Protein AF-A0A2N1M3I8-F1 (afdb_monomer_lite)

Secondary structure (DSSP, 8-state):
-HHHHHHHHHHHHHHHHHHHHHHHHHHHHHHHHHHHHTTS-HHHHHHHHHHHHHHHHHHHHHHHHHHHHHHHHHHHHHHHHTT--TTHHHHHHHHHHHHHHHHT----GGG-HHHHHHHHTTSS---HHHHHHHHS---------SSSSS----------------PPP---------------

Foldseek 3Di:
DVVVVVVVVVVVVVVVVVVVVVVVVVVVVVLCVVCVVVVHFSLVSQLVVLLVVLVVVVVVVLVVVLVVLVVVLVVLVVCVVVPPPPCNVVSVVVNVVSVVCNVVPDDDSVVDPPSVPRNCVSVPPCGVVNVVVVVPDPPDPPPDPPPDPPDDDDDPDDPPDDDDPDDDDPDDDDDDDDDDDDDD

Organism: NCBI:txid588596

pLDDT: mean 75.61, std 17.98, range [42.25, 96.62]

Structure (mmCIF, N/CA/C/O backbone):
data_AF-A0A2N1M3I8-F1
#
_entry.id   AF-A0A2N1M3I8-F1
#
loop_
_atom_site.group_PDB
_atom_site.id
_atom_site.type_symbol
_atom_site.label_atom_id
_atom_site.label_alt_id
_atom_site.label_comp_id
_atom_site.label_asym_id
_atom_site.label_entity_id
_atom_site.label_seq_id
_atom_site.pdbx_PDB_ins_code
_atom_site.Cartn_x
_atom_site.Cartn_y
_atom_site.Cartn_z
_atom_site.occupancy
_atom_site.B_iso_or_equiv
_atom_site.auth_seq_id
_atom_site.auth_comp_id
_atom_site.auth_asym_id
_atom_site.auth_atom_id
_atom_site.pdbx_PDB_model_num
ATOM 1 N N . GLU A 1 1 ? 43.671 17.125 8.996 1.00 76.31 1 GLU A N 1
ATOM 2 C CA . GLU A 1 1 ? 43.228 18.299 8.216 1.00 76.31 1 GLU A CA 1
ATOM 3 C C . GLU A 1 1 ? 41.875 18.000 7.577 1.00 76.31 1 GLU A C 1
ATOM 5 O O . GLU A 1 1 ? 41.712 16.882 7.088 1.00 76.31 1 GLU A O 1
ATOM 10 N N . PRO A 1 2 ? 40.920 18.946 7.584 1.00 80.25 2 PRO A N 1
ATOM 11 C CA . PRO A 1 2 ? 39.540 18.721 7.129 1.00 80.25 2 PRO A CA 1
ATOM 12 C C . PRO A 1 2 ? 39.418 18.174 5.695 1.00 80.25 2 PRO A C 1
ATOM 14 O O . PRO A 1 2 ? 38.492 17.433 5.380 1.00 80.25 2 PRO A O 1
ATOM 17 N N . TRP A 1 3 ? 40.380 18.480 4.820 1.00 86.88 3 TRP A N 1
ATOM 18 C CA . TRP A 1 3 ? 40.356 18.040 3.423 1.00 86.88 3 TRP A CA 1
ATOM 19 C C . TRP A 1 3 ? 40.652 16.538 3.242 1.00 86.88 3 TRP A C 1
ATOM 21 O O . TRP A 1 3 ? 40.136 15.927 2.310 1.00 86.88 3 TRP A O 1
ATOM 31 N N . ILE A 1 4 ? 41.416 15.907 4.144 1.00 89.75 4 ILE A N 1
ATOM 32 C CA . ILE A 1 4 ? 41.718 14.461 4.086 1.00 89.75 4 ILE A CA 1
ATOM 33 C C . ILE A 1 4 ? 40.461 13.629 4.388 1.00 89.75 4 ILE A C 1
ATOM 35 O O . ILE A 1 4 ? 40.287 12.524 3.870 1.00 89.75 4 ILE A O 1
ATOM 39 N N . GLU A 1 5 ? 39.585 14.145 5.249 1.00 90.12 5 GLU A N 1
ATOM 40 C CA . GLU A 1 5 ? 38.297 13.528 5.569 1.00 90.12 5 GLU A CA 1
ATOM 41 C C . GLU A 1 5 ? 37.313 13.688 4.404 1.00 90.12 5 GLU A C 1
ATOM 43 O O . GLU A 1 5 ? 36.777 12.691 3.926 1.00 90.12 5 GLU A O 1
ATOM 48 N N . ALA A 1 6 ? 37.227 14.887 3.816 1.00 89.00 6 ALA A N 1
ATOM 49 C CA . ALA A 1 6 ? 36.418 15.135 2.620 1.00 89.00 6 ALA A CA 1
ATOM 50 C C . ALA A 1 6 ? 36.799 14.235 1.422 1.00 89.00 6 ALA A C 1
ATOM 52 O O . ALA A 1 6 ? 35.927 13.727 0.716 1.00 89.00 6 ALA A O 1
ATOM 53 N N . VAL A 1 7 ? 38.097 13.982 1.200 1.00 91.88 7 VAL A N 1
ATOM 54 C CA . VAL A 1 7 ? 38.572 13.068 0.140 1.00 91.88 7 VAL A CA 1
ATOM 55 C C . VAL A 1 7 ? 38.181 11.612 0.425 1.00 91.88 7 VAL A C 1
ATOM 57 O O . VAL A 1 7 ? 37.831 10.871 -0.500 1.00 91.88 7 VAL A O 1
ATOM 60 N N . ARG A 1 8 ? 38.212 11.183 1.695 1.00 92.56 8 ARG A N 1
ATOM 61 C CA . ARG A 1 8 ? 37.768 9.838 2.093 1.00 92.56 8 ARG A CA 1
ATOM 62 C C . ARG A 1 8 ? 36.266 9.658 1.893 1.00 92.56 8 ARG A C 1
ATOM 64 O O . ARG A 1 8 ? 35.868 8.642 1.324 1.00 92.56 8 ARG A O 1
ATOM 71 N N . ASP A 1 9 ? 35.464 10.647 2.271 1.00 92.69 9 ASP A N 1
ATOM 72 C CA . ASP A 1 9 ? 34.011 10.617 2.086 1.00 92.69 9 ASP A CA 1
ATOM 73 C C . ASP A 1 9 ? 33.621 10.581 0.608 1.00 92.69 9 ASP A C 1
ATOM 75 O O . ASP A 1 9 ? 32.774 9.779 0.211 1.00 92.69 9 ASP A O 1
ATOM 79 N N . LEU A 1 10 ? 34.291 11.371 -0.237 1.00 93.12 10 LEU A N 1
ATOM 80 C CA . LEU A 1 10 ? 34.074 11.341 -1.683 1.00 93.12 10 LEU A CA 1
ATOM 81 C C . LEU A 1 10 ? 34.348 9.947 -2.264 1.00 93.12 10 LEU A C 1
ATOM 83 O O . LEU A 1 10 ? 33.546 9.421 -3.037 1.00 93.12 10 LEU A O 1
ATOM 87 N N . ARG A 1 11 ? 35.458 9.316 -1.861 1.00 93.25 11 ARG A N 1
ATOM 88 C CA . ARG A 1 11 ? 35.807 7.959 -2.303 1.00 93.25 11 ARG A CA 1
ATOM 89 C C . ARG A 1 11 ? 34.803 6.921 -1.805 1.00 93.25 11 ARG A C 1
ATOM 91 O O . ARG A 1 11 ? 34.434 6.025 -2.562 1.00 93.25 11 ARG A O 1
ATOM 98 N N . LEU A 1 12 ? 34.353 7.032 -0.557 1.00 94.06 12 LEU A N 1
ATOM 99 C CA . LEU A 1 12 ? 33.356 6.126 0.009 1.00 94.06 12 LEU A CA 1
ATOM 100 C C . LEU A 1 12 ? 32.005 6.262 -0.706 1.00 94.06 12 LEU A C 1
ATOM 102 O O . LEU A 1 12 ? 31.373 5.252 -1.013 1.00 94.06 12 LEU A O 1
ATOM 106 N N . ASN A 1 13 ? 31.591 7.488 -1.022 1.00 92.75 13 ASN A N 1
ATOM 107 C CA . ASN A 1 13 ? 30.381 7.748 -1.796 1.00 92.75 13 ASN A CA 1
ATOM 108 C C . ASN A 1 13 ? 30.494 7.184 -3.216 1.00 92.75 13 ASN A C 1
ATOM 110 O O . ASN A 1 13 ? 29.587 6.478 -3.645 1.00 92.75 13 ASN A O 1
ATOM 114 N N . ALA A 1 14 ? 31.630 7.362 -3.897 1.00 91.94 14 ALA A N 1
ATOM 115 C CA . ALA A 1 14 ? 31.861 6.772 -5.218 1.00 91.94 14 ALA A CA 1
ATOM 116 C C . ALA A 1 14 ? 31.790 5.231 -5.200 1.00 91.94 14 ALA A C 1
ATOM 118 O O . ALA A 1 14 ? 31.203 4.618 -6.092 1.00 91.94 14 ALA A O 1
ATOM 119 N N . LEU A 1 15 ? 32.338 4.585 -4.163 1.00 94.00 15 LEU A N 1
ATOM 120 C CA . LEU A 1 15 ? 32.227 3.132 -3.991 1.00 94.00 15 LEU A CA 1
ATOM 121 C C . LEU A 1 15 ? 30.779 2.691 -3.742 1.00 94.00 15 LEU A C 1
ATOM 123 O O . LEU A 1 15 ? 30.336 1.708 -4.334 1.00 94.00 15 LEU A O 1
ATOM 127 N N . ARG A 1 16 ? 30.028 3.422 -2.908 1.00 92.00 16 ARG A N 1
ATOM 128 C CA . ARG A 1 16 ? 28.599 3.156 -2.670 1.00 92.00 16 ARG A CA 1
ATOM 129 C C . ARG A 1 16 ? 27.773 3.315 -3.943 1.00 92.00 16 ARG A C 1
ATOM 131 O O . ARG A 1 16 ? 26.924 2.474 -4.216 1.00 92.00 16 ARG A O 1
ATOM 138 N N . GLU A 1 17 ? 28.035 4.353 -4.732 1.00 92.31 17 GLU A N 1
ATOM 139 C CA . GLU A 1 17 ? 27.361 4.580 -6.011 1.00 92.31 17 GLU A CA 1
ATOM 140 C C . GLU A 1 17 ? 27.661 3.473 -7.023 1.00 92.31 17 GLU A C 1
ATOM 142 O O . GLU A 1 17 ? 26.744 2.981 -7.680 1.00 92.31 17 GLU A O 1
ATOM 147 N N . ASN A 1 18 ? 28.918 3.037 -7.130 1.00 92.12 18 ASN A N 1
ATOM 148 C CA . ASN A 1 18 ? 29.289 1.932 -8.014 1.00 92.12 18 ASN A CA 1
ATOM 149 C C . ASN A 1 18 ? 28.641 0.615 -7.574 1.00 92.12 18 ASN A C 1
ATOM 151 O O . ASN A 1 18 ? 28.051 -0.075 -8.402 1.00 92.12 18 ASN A O 1
ATOM 155 N N . ALA A 1 19 ? 28.647 0.309 -6.274 1.00 92.69 19 ALA A N 1
ATOM 156 C CA . ALA A 1 19 ? 27.960 -0.865 -5.741 1.00 92.69 19 ALA A CA 1
ATOM 157 C C . ALA A 1 19 ? 26.442 -0.816 -6.006 1.00 92.69 19 ALA A C 1
ATOM 159 O O . ALA A 1 19 ? 25.834 -1.828 -6.357 1.00 92.69 19 ALA A O 1
ATOM 160 N N . ALA A 1 20 ? 25.822 0.363 -5.889 1.00 91.06 20 ALA A N 1
ATOM 161 C CA . ALA A 1 20 ? 24.410 0.552 -6.209 1.00 91.06 20 ALA A CA 1
ATOM 162 C C . ALA A 1 20 ? 24.119 0.333 -7.704 1.00 91.06 20 ALA A C 1
ATOM 164 O O . ALA A 1 20 ? 23.121 -0.307 -8.040 1.00 91.06 20 ALA A O 1
ATOM 165 N N . LYS A 1 21 ? 24.997 0.809 -8.599 1.00 91.38 21 LYS A N 1
ATOM 166 C CA . LYS A 1 21 ? 24.894 0.566 -10.049 1.00 91.38 21 LYS A CA 1
ATOM 167 C C . LYS A 1 21 ? 25.015 -0.919 -10.381 1.00 91.38 21 LYS A C 1
ATOM 169 O O . LYS A 1 21 ? 24.149 -1.453 -11.065 1.00 91.38 21 LYS A O 1
ATOM 174 N N . GLU A 1 22 ? 26.015 -1.609 -9.837 1.00 92.25 22 GLU A N 1
ATOM 175 C CA . GLU A 1 22 ? 26.189 -3.052 -10.055 1.00 92.25 22 GLU A CA 1
ATOM 176 C C . GLU A 1 22 ? 24.984 -3.866 -9.556 1.00 92.25 22 GLU A C 1
ATOM 178 O O . GLU A 1 22 ? 24.537 -4.810 -10.219 1.00 92.25 22 GLU A O 1
ATOM 183 N N . ALA A 1 23 ? 24.415 -3.487 -8.406 1.00 91.62 23 ALA A N 1
ATOM 184 C CA . ALA A 1 23 ? 23.199 -4.101 -7.882 1.00 91.62 23 ALA A CA 1
ATOM 185 C C . ALA A 1 23 ? 21.993 -3.862 -8.807 1.00 91.62 23 ALA A C 1
ATOM 187 O O . ALA A 1 23 ? 21.243 -4.802 -9.087 1.00 91.62 23 ALA A O 1
ATOM 188 N N . ALA A 1 24 ? 21.829 -2.640 -9.321 1.00 88.06 24 ALA A N 1
ATOM 189 C CA . ALA A 1 24 ? 20.772 -2.305 -10.272 1.00 88.06 24 ALA A CA 1
ATOM 190 C C . ALA A 1 24 ? 20.907 -3.103 -11.581 1.00 88.06 24 ALA A C 1
ATOM 192 O O . ALA A 1 24 ? 19.932 -3.702 -12.037 1.00 88.06 24 ALA A O 1
ATOM 193 N N . ASP A 1 25 ? 22.117 -3.212 -12.132 1.00 90.31 25 ASP A N 1
ATOM 194 C CA . ASP A 1 25 ? 22.390 -3.983 -13.350 1.00 90.31 25 ASP A CA 1
ATOM 195 C C . ASP A 1 25 ? 22.132 -5.481 -13.161 1.00 90.31 25 ASP A C 1
ATOM 197 O O . ASP A 1 25 ? 21.651 -6.171 -14.067 1.00 90.31 25 ASP A O 1
ATOM 201 N N . LYS A 1 26 ? 22.433 -6.021 -11.974 1.00 92.50 26 LYS A N 1
ATOM 202 C CA . LYS A 1 26 ? 22.100 -7.408 -11.628 1.00 92.50 26 LYS A CA 1
ATOM 203 C C . LYS A 1 26 ? 20.585 -7.623 -11.607 1.00 92.50 26 LYS A C 1
ATOM 205 O O . LYS A 1 26 ? 20.113 -8.606 -12.179 1.00 92.50 26 LYS A O 1
ATOM 210 N N . ILE A 1 27 ? 19.829 -6.712 -10.992 1.00 88.25 27 ILE A N 1
ATOM 211 C CA . ILE A 1 27 ? 18.360 -6.770 -10.957 1.00 88.25 27 ILE A CA 1
ATOM 212 C C . ILE A 1 27 ? 17.789 -6.685 -12.378 1.00 88.25 27 ILE A C 1
ATOM 214 O O . ILE A 1 27 ? 16.940 -7.501 -12.738 1.00 88.25 27 ILE A O 1
ATOM 218 N N . ALA A 1 28 ? 18.294 -5.768 -13.208 1.00 86.12 28 ALA A N 1
ATOM 219 C CA . ALA A 1 28 ? 17.862 -5.612 -14.596 1.00 86.12 28 ALA A CA 1
ATOM 220 C C . ALA A 1 28 ? 18.108 -6.886 -15.425 1.00 86.12 28 ALA A C 1
ATOM 222 O O . ALA A 1 28 ? 17.210 -7.359 -16.125 1.00 86.12 28 ALA A O 1
ATOM 223 N N . ARG A 1 29 ? 19.288 -7.513 -15.292 1.00 89.31 29 ARG A N 1
ATOM 224 C CA . ARG A 1 29 ? 19.590 -8.794 -15.958 1.00 89.31 29 ARG A CA 1
ATOM 225 C C . ARG A 1 29 ? 18.636 -9.906 -15.534 1.00 89.31 29 ARG A C 1
ATOM 227 O O . ARG A 1 29 ? 18.054 -10.562 -16.395 1.00 89.31 29 ARG A O 1
ATOM 234 N N . GLN A 1 30 ? 18.413 -10.071 -14.230 1.00 89.81 30 GLN A N 1
ATOM 235 C CA . GLN A 1 30 ? 17.459 -11.057 -13.712 1.00 89.81 30 GLN A CA 1
ATOM 236 C C . GLN A 1 30 ? 16.038 -10.798 -14.219 1.00 89.81 30 GLN A C 1
ATOM 238 O O . GLN A 1 30 ? 15.293 -11.733 -14.514 1.00 89.81 30 GLN A O 1
ATOM 243 N N . HIS A 1 31 ? 15.644 -9.530 -14.322 1.00 84.12 31 HIS A N 1
ATOM 244 C CA . HIS A 1 31 ? 14.328 -9.156 -14.814 1.00 84.12 31 HIS A CA 1
ATOM 245 C C . HIS A 1 31 ? 14.162 -9.486 -16.303 1.00 84.12 31 HIS A C 1
ATOM 247 O O . HIS A 1 31 ? 13.158 -10.086 -16.694 1.00 84.12 31 HIS A O 1
ATOM 253 N N . ARG A 1 32 ? 15.178 -9.202 -17.125 1.00 87.06 32 ARG A N 1
ATOM 254 C CA . ARG A 1 32 ? 15.213 -9.595 -18.540 1.00 87.06 32 ARG A CA 1
ATOM 255 C C . ARG A 1 32 ? 15.162 -11.115 -18.718 1.00 87.06 32 ARG A C 1
ATOM 257 O O . ARG A 1 32 ? 14.420 -11.609 -19.565 1.00 87.06 32 ARG A O 1
ATOM 264 N N . GLU A 1 33 ? 15.906 -11.868 -17.913 1.00 92.06 33 GLU A N 1
ATOM 265 C CA . GLU A 1 33 ? 15.879 -13.336 -17.941 1.00 92.06 33 GLU A CA 1
ATOM 266 C C . GLU A 1 33 ? 14.504 -13.895 -17.568 1.00 92.06 33 GLU A C 1
ATOM 268 O O . GLU A 1 33 ? 14.008 -14.799 -18.242 1.00 92.06 33 GLU A O 1
ATOM 273 N N . LYS A 1 34 ? 13.846 -13.321 -16.551 1.00 90.94 34 LYS A N 1
ATOM 274 C CA . LYS A 1 34 ? 12.458 -13.655 -16.203 1.00 90.94 34 LYS A CA 1
ATOM 275 C C . LYS A 1 34 ? 11.511 -13.338 -17.355 1.00 90.94 34 LYS A C 1
ATOM 277 O O . LYS A 1 34 ? 10.709 -14.188 -17.718 1.00 90.94 34 LYS A O 1
ATOM 282 N N . ALA A 1 35 ? 11.614 -12.163 -17.969 1.00 88.56 35 ALA A N 1
ATOM 283 C CA . ALA A 1 35 ? 10.778 -11.808 -19.114 1.00 88.56 35 ALA A CA 1
ATOM 284 C C . ALA A 1 35 ? 10.929 -12.836 -20.254 1.00 88.56 35 ALA A C 1
ATO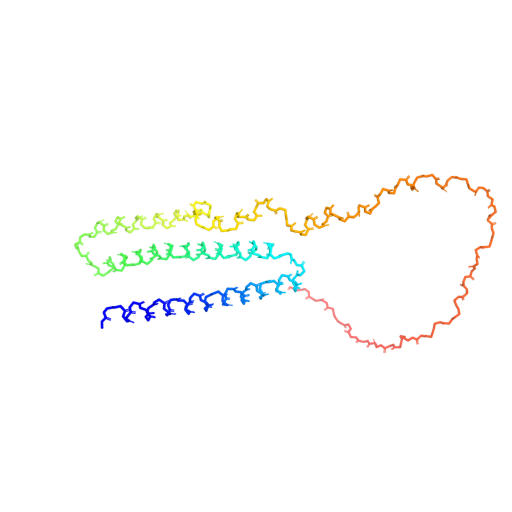M 286 O O . ALA A 1 35 ? 9.928 -13.339 -20.770 1.00 88.56 35 ALA A O 1
ATOM 287 N N . ARG A 1 36 ? 12.173 -13.250 -20.543 1.00 89.56 36 ARG A N 1
ATOM 288 C CA . ARG A 1 36 ? 12.480 -14.311 -21.513 1.00 89.56 36 ARG A CA 1
ATOM 289 C C . ARG A 1 36 ? 11.862 -15.657 -21.128 1.00 89.56 36 ARG A C 1
ATOM 291 O O . ARG A 1 36 ? 11.227 -16.279 -21.969 1.00 89.56 36 ARG A O 1
ATOM 298 N N . LEU A 1 37 ? 12.012 -16.098 -19.876 1.00 94.19 37 LEU A N 1
ATOM 299 C CA . LEU A 1 37 ? 11.447 -17.365 -19.386 1.00 94.19 37 LEU A CA 1
ATOM 300 C C . LEU A 1 37 ? 9.917 -17.401 -19.508 1.00 94.19 37 LEU A C 1
ATOM 302 O O . LEU A 1 37 ? 9.334 -18.434 -19.819 1.00 94.19 37 LEU A O 1
ATOM 306 N N . TRP A 1 38 ? 9.271 -16.260 -19.283 1.00 87.69 38 TRP A N 1
ATOM 307 C CA . TRP A 1 38 ? 7.820 -16.109 -19.352 1.00 87.69 38 TRP A CA 1
ATOM 308 C C . TRP A 1 38 ? 7.307 -15.780 -20.763 1.00 87.69 38 TRP A C 1
ATOM 310 O O . TRP A 1 38 ? 6.117 -15.499 -20.915 1.00 87.69 38 TRP A O 1
ATOM 320 N N . ASN A 1 39 ? 8.177 -15.797 -21.784 1.00 87.56 39 ASN A N 1
ATOM 321 C CA . ASN A 1 39 ? 7.859 -15.435 -23.169 1.00 87.56 39 ASN A CA 1
ATOM 322 C C . ASN A 1 39 ? 7.076 -14.109 -23.270 1.00 87.56 39 ASN A C 1
ATOM 324 O O . ASN A 1 39 ? 6.061 -14.007 -23.961 1.00 87.56 39 ASN A O 1
ATOM 328 N N . THR A 1 40 ? 7.522 -13.091 -22.531 1.00 84.62 40 THR A N 1
ATOM 329 C CA . THR A 1 40 ? 6.899 -11.763 -22.478 1.00 84.62 40 THR A CA 1
ATOM 330 C C . THR A 1 40 ? 7.952 -10.671 -22.628 1.00 84.62 40 THR A C 1
ATOM 332 O O . THR A 1 40 ? 9.105 -10.856 -22.250 1.00 84.62 40 THR A O 1
ATOM 335 N N . SER A 1 41 ? 7.555 -9.491 -23.104 1.00 84.50 41 SER A N 1
ATOM 336 C CA . SER A 1 41 ? 8.413 -8.305 -23.050 1.00 84.50 41 SER A CA 1
ATOM 337 C C . SER A 1 41 ? 8.695 -7.847 -21.617 1.00 84.50 41 SER A C 1
ATOM 339 O O . SER A 1 41 ? 7.857 -7.977 -20.716 1.00 84.50 41 SER A O 1
ATOM 341 N N . GLU A 1 42 ? 9.870 -7.241 -21.437 1.00 84.31 42 GLU A N 1
ATOM 342 C CA . GLU A 1 42 ? 10.332 -6.655 -20.175 1.00 84.31 42 GLU A CA 1
ATOM 343 C C . GLU A 1 42 ? 9.354 -5.589 -19.658 1.00 84.31 42 GLU A C 1
ATOM 345 O O . GLU A 1 42 ? 8.941 -5.647 -18.502 1.00 84.31 42 GLU A O 1
ATOM 350 N N . ASN A 1 43 ? 8.874 -4.698 -20.533 1.00 81.88 43 ASN A N 1
ATOM 351 C CA . ASN A 1 43 ? 7.878 -3.679 -20.178 1.00 81.88 43 ASN A CA 1
ATOM 352 C C . ASN A 1 43 ? 6.566 -4.284 -19.671 1.00 81.88 43 ASN A C 1
ATOM 354 O O . ASN A 1 43 ? 5.975 -3.788 -18.712 1.00 81.88 43 ASN A O 1
ATOM 358 N N . ARG A 1 44 ? 6.097 -5.376 -20.288 1.00 81.94 44 ARG A N 1
ATOM 359 C CA . ARG A 1 44 ? 4.872 -6.052 -19.846 1.00 81.94 44 ARG A CA 1
ATOM 360 C C . ARG A 1 44 ? 5.065 -6.718 -18.487 1.00 81.94 44 ARG A C 1
ATOM 362 O O . ARG A 1 44 ? 4.129 -6.721 -17.684 1.00 81.94 44 ARG A O 1
ATOM 369 N N . LEU A 1 45 ? 6.254 -7.261 -18.226 1.00 85.69 45 LEU A N 1
ATOM 370 C CA . LEU A 1 45 ? 6.600 -7.806 -16.919 1.00 85.69 45 LEU A CA 1
ATOM 371 C C . LEU A 1 45 ? 6.677 -6.692 -15.863 1.00 85.69 45 LEU A C 1
ATOM 373 O O . LEU A 1 45 ? 5.990 -6.806 -14.851 1.00 85.69 45 LEU A O 1
ATOM 377 N N . HIS A 1 46 ? 7.380 -5.587 -16.137 1.00 83.69 46 HIS A N 1
ATOM 378 C CA . HIS A 1 46 ? 7.446 -4.421 -15.247 1.00 83.69 46 HIS A CA 1
ATOM 379 C C . HIS A 1 46 ? 6.057 -3.879 -14.921 1.00 83.69 46 HIS A C 1
ATOM 381 O O . HIS A 1 46 ? 5.713 -3.732 -13.755 1.00 83.69 46 HIS A O 1
ATOM 387 N N . HIS A 1 47 ? 5.206 -3.676 -15.928 1.00 82.19 47 HIS A N 1
ATOM 388 C CA . HIS A 1 47 ? 3.843 -3.203 -15.706 1.00 82.19 47 HIS A CA 1
ATOM 389 C C . HIS A 1 47 ? 3.048 -4.126 -14.768 1.00 82.19 47 HIS A C 1
ATOM 391 O O . HIS A 1 47 ? 2.307 -3.652 -13.906 1.00 82.19 47 HIS A O 1
ATOM 397 N N . ARG A 1 48 ? 3.181 -5.452 -14.923 1.00 85.19 48 ARG A N 1
ATOM 398 C CA . ARG A 1 48 ? 2.517 -6.421 -14.037 1.00 85.19 48 ARG A CA 1
ATOM 399 C C . ARG A 1 48 ? 3.069 -6.348 -12.616 1.00 85.19 48 ARG A C 1
ATOM 401 O O . ARG A 1 48 ? 2.276 -6.286 -11.682 1.00 85.19 48 ARG A O 1
ATOM 408 N N . VAL A 1 49 ? 4.391 -6.339 -12.470 1.00 86.50 49 VAL A N 1
ATOM 409 C CA . VAL A 1 49 ? 5.079 -6.263 -11.174 1.00 86.50 49 VAL A CA 1
ATOM 410 C C . VAL A 1 49 ? 4.707 -4.975 -10.442 1.00 86.50 49 VAL A C 1
ATOM 412 O O . VAL A 1 49 ? 4.275 -5.026 -9.294 1.00 86.50 49 VAL A O 1
ATOM 415 N N . ASP A 1 50 ? 4.779 -3.832 -11.118 1.00 84.31 50 ASP A N 1
ATOM 416 C CA . ASP A 1 50 ? 4.434 -2.534 -10.542 1.00 84.31 50 ASP A CA 1
ATOM 417 C C . ASP A 1 50 ? 2.962 -2.472 -10.142 1.00 84.31 50 ASP A C 1
ATOM 419 O O . ASP A 1 50 ? 2.642 -1.997 -9.056 1.00 84.31 50 ASP A O 1
ATOM 423 N N . LYS A 1 51 ? 2.051 -3.006 -10.967 1.00 84.00 51 LYS A N 1
ATOM 424 C CA . LYS A 1 51 ? 0.629 -3.075 -10.611 1.00 84.00 51 LYS A CA 1
ATOM 425 C C . LYS A 1 51 ? 0.406 -3.893 -9.338 1.00 84.00 51 LYS A C 1
ATOM 427 O O . LYS A 1 51 ? -0.377 -3.472 -8.491 1.00 84.00 51 LYS A O 1
ATOM 432 N N . VAL A 1 52 ? 1.076 -5.040 -9.204 1.00 88.44 52 VAL A N 1
ATOM 433 C CA . VAL A 1 52 ? 0.980 -5.880 -8.001 1.00 88.44 52 VAL A CA 1
ATOM 434 C C . VAL A 1 52 ? 1.516 -5.132 -6.786 1.00 88.44 52 VAL A C 1
ATOM 436 O O . VAL A 1 52 ? 0.792 -5.025 -5.805 1.00 88.44 52 VAL A O 1
ATOM 439 N N . HIS A 1 53 ? 2.705 -4.528 -6.869 1.00 87.81 53 HIS A N 1
ATOM 440 C CA . HIS A 1 53 ? 3.242 -3.716 -5.772 1.00 87.81 53 HIS A CA 1
ATOM 441 C C . HIS A 1 53 ? 2.278 -2.609 -5.351 1.00 87.81 53 HIS A C 1
ATOM 443 O O . HIS A 1 53 ? 2.032 -2.424 -4.167 1.00 87.81 53 HIS A O 1
ATOM 449 N N . CYS A 1 54 ? 1.665 -1.911 -6.305 1.00 85.38 54 CYS A N 1
ATOM 450 C CA . CYS A 1 54 ? 0.699 -0.862 -6.001 1.00 85.38 54 CYS A CA 1
ATOM 451 C C . CYS A 1 54 ? -0.571 -1.379 -5.313 1.00 85.38 54 CYS A C 1
ATOM 453 O O . CYS A 1 54 ? -1.158 -0.658 -4.510 1.00 85.38 54 CYS A O 1
ATOM 455 N N . LEU A 1 55 ? -1.012 -2.600 -5.624 1.00 87.75 55 LEU A N 1
ATOM 456 C CA . LEU A 1 55 ? -2.121 -3.245 -4.918 1.00 87.75 55 LEU A CA 1
ATOM 457 C C . LEU A 1 55 ? -1.710 -3.661 -3.503 1.00 87.75 55 LEU A C 1
ATOM 459 O O . LEU A 1 55 ? -2.467 -3.424 -2.567 1.00 87.75 55 LEU A O 1
ATOM 463 N N . THR A 1 56 ? -0.509 -4.214 -3.338 1.00 90.88 56 THR A N 1
ATOM 464 C CA . THR A 1 56 ? 0.034 -4.595 -2.030 1.00 90.88 56 THR A CA 1
ATOM 465 C C . THR A 1 56 ? 0.219 -3.380 -1.121 1.00 90.88 56 THR A C 1
ATOM 467 O O . THR A 1 56 ? -0.220 -3.400 0.026 1.00 90.88 56 THR A O 1
ATOM 470 N N . ASP A 1 57 ? 0.804 -2.296 -1.641 1.00 88.00 57 ASP A N 1
ATOM 471 C CA . ASP A 1 57 ? 0.991 -1.033 -0.918 1.00 88.00 57 ASP A CA 1
ATOM 472 C C . ASP A 1 57 ? -0.362 -0.477 -0.441 1.00 88.00 57 ASP A C 1
ATOM 474 O O . ASP A 1 57 ? -0.505 -0.053 0.708 1.00 88.00 57 ASP A O 1
ATOM 478 N N . PHE A 1 58 ? -1.380 -0.524 -1.309 1.00 88.44 58 PHE A N 1
ATOM 479 C CA . PHE A 1 58 ? -2.736 -0.109 -0.959 1.00 88.44 58 PHE A CA 1
ATOM 480 C C . PHE A 1 58 ? -3.354 -0.999 0.121 1.00 88.44 58 PHE A C 1
ATOM 482 O O . PHE A 1 58 ? -3.922 -0.481 1.078 1.00 88.44 58 PHE A O 1
ATOM 489 N N . GLN A 1 59 ? -3.237 -2.324 -0.000 1.00 91.69 59 GLN A N 1
ATOM 490 C CA . GLN A 1 59 ? -3.740 -3.254 1.013 1.00 91.69 59 GLN A CA 1
ATOM 491 C C . GLN A 1 59 ? -3.100 -2.979 2.372 1.00 91.69 59 GLN A C 1
ATOM 493 O O . GLN A 1 59 ? -3.808 -2.866 3.370 1.00 91.69 59 GLN A O 1
ATOM 498 N N . TYR A 1 60 ? -1.778 -2.802 2.412 1.00 92.06 60 TYR A N 1
ATOM 499 C CA . TYR A 1 60 ? -1.069 -2.465 3.641 1.00 92.06 60 TYR A CA 1
ATOM 500 C C . TYR A 1 60 ? -1.583 -1.158 4.251 1.00 92.06 60 TYR A C 1
ATOM 502 O O . TYR A 1 60 ? -1.868 -1.105 5.445 1.00 92.06 60 TYR A O 1
ATOM 510 N N . HIS A 1 61 ? -1.760 -0.119 3.432 1.00 90.25 61 HIS A N 1
ATOM 511 C CA . HIS A 1 61 ? -2.339 1.140 3.890 1.00 90.25 61 HIS A CA 1
ATOM 512 C C . HIS A 1 61 ? -3.755 0.944 4.438 1.00 90.25 61 HIS A C 1
ATOM 514 O O . HIS A 1 61 ? -4.067 1.435 5.518 1.00 90.25 61 HIS A O 1
ATOM 520 N N . TYR A 1 62 ? -4.620 0.243 3.705 1.00 92.06 62 TYR A N 1
ATOM 521 C CA . TYR A 1 62 ? -6.000 -0.008 4.111 1.00 92.06 62 TYR A CA 1
ATOM 522 C C . TYR A 1 62 ? -6.050 -0.717 5.468 1.00 92.06 62 TYR A C 1
ATOM 524 O O . TYR A 1 62 ? -6.731 -0.254 6.383 1.00 92.06 62 TYR A O 1
ATOM 532 N N . HIS A 1 63 ? -5.270 -1.791 5.620 1.00 94.31 63 HIS A N 1
ATOM 533 C CA . HIS A 1 63 ? -5.170 -2.548 6.865 1.00 94.31 63 HIS A CA 1
ATOM 534 C C . HIS A 1 63 ? -4.596 -1.720 8.008 1.00 94.31 63 HIS A C 1
ATOM 536 O O . HIS A 1 63 ? -5.104 -1.774 9.123 1.00 94.31 63 HIS A O 1
ATOM 542 N N . ARG A 1 64 ? -3.577 -0.905 7.741 1.00 94.75 64 ARG A N 1
ATOM 543 C CA . ARG A 1 64 ? -3.033 0.006 8.743 1.00 94.75 64 ARG A CA 1
ATOM 544 C C . ARG A 1 64 ? -4.091 0.998 9.226 1.00 94.75 64 ARG A C 1
ATOM 546 O O . ARG A 1 64 ? -4.296 1.120 10.426 1.00 94.75 64 ARG A O 1
ATOM 553 N N . SER A 1 65 ? -4.789 1.661 8.306 1.00 92.81 65 SER A N 1
ATOM 554 C CA . SER A 1 65 ? -5.800 2.665 8.646 1.00 92.81 65 SER A CA 1
ATOM 555 C C . SER A 1 65 ? -6.987 2.079 9.413 1.00 92.81 65 SER A C 1
ATOM 557 O O . SER A 1 65 ? -7.462 2.705 10.358 1.00 92.81 65 SER A O 1
ATOM 559 N N . ILE A 1 66 ? -7.470 0.887 9.041 1.00 94.94 66 ILE A N 1
ATOM 560 C CA . ILE A 1 66 ? -8.573 0.254 9.777 1.00 94.94 66 ILE A CA 1
ATOM 561 C C . ILE A 1 66 ? -8.119 -0.240 11.155 1.00 94.94 66 ILE A C 1
ATOM 563 O O . ILE A 1 66 ? -8.849 -0.062 12.127 1.00 94.94 66 ILE A O 1
ATOM 567 N N . ASN A 1 67 ? -6.905 -0.789 11.269 1.00 96.62 67 ASN A N 1
ATO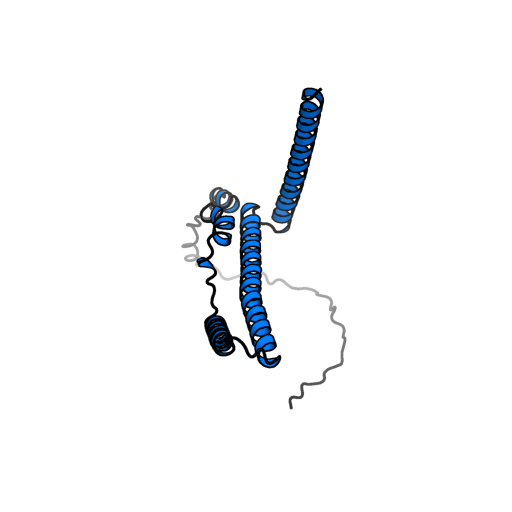M 568 C CA . ASN A 1 67 ? -6.368 -1.248 12.549 1.00 96.62 67 ASN A CA 1
ATOM 569 C C . ASN A 1 67 ? -6.167 -0.079 13.518 1.00 96.62 67 ASN A C 1
ATOM 571 O O . ASN A 1 67 ? -6.596 -0.171 14.659 1.00 96.62 67 A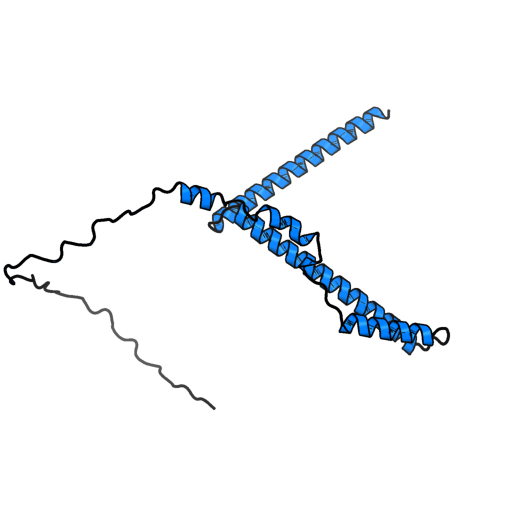SN A O 1
ATOM 575 N N . GLU A 1 68 ? -5.639 1.057 13.052 1.00 95.56 68 GLU A N 1
ATOM 576 C CA . GLU A 1 68 ? -5.499 2.270 13.872 1.00 95.56 68 GLU A CA 1
ATOM 577 C C . GLU A 1 68 ? -6.848 2.721 14.474 1.00 95.56 68 GLU A C 1
ATOM 579 O O . GLU A 1 68 ? -6.907 3.142 15.636 1.00 95.56 68 GLU A O 1
ATOM 584 N N . LEU A 1 69 ? -7.950 2.597 13.720 1.00 95.00 69 LEU A N 1
ATOM 585 C CA . LEU A 1 69 ? -9.303 2.883 14.211 1.00 95.00 69 LEU A CA 1
ATOM 586 C C . LEU A 1 69 ? -9.806 1.832 15.211 1.00 95.00 69 LEU A C 1
ATOM 588 O O . LEU A 1 69 ? -10.414 2.195 16.221 1.00 95.00 69 LEU A O 1
ATOM 592 N N . ILE A 1 70 ? -9.567 0.546 14.942 1.00 95.94 70 ILE A N 1
ATOM 593 C CA . ILE A 1 70 ? -9.953 -0.563 15.827 1.00 95.94 70 ILE A CA 1
ATOM 594 C C . ILE A 1 70 ? -9.225 -0.453 17.170 1.00 95.94 70 ILE A C 1
ATOM 596 O O . ILE A 1 70 ? -9.879 -0.498 18.214 1.00 95.94 70 ILE A O 1
ATOM 600 N N . ASP A 1 71 ? -7.912 -0.239 17.147 1.00 96.50 71 ASP A N 1
ATOM 601 C CA . ASP A 1 71 ? -7.073 -0.114 18.338 1.00 96.50 71 ASP A CA 1
ATOM 602 C C . ASP A 1 71 ? -7.495 1.111 19.159 1.00 96.50 71 ASP A C 1
ATOM 604 O O . ASP A 1 71 ? -7.787 1.008 20.349 1.00 96.50 71 ASP A O 1
ATOM 608 N N . SER A 1 72 ? -7.688 2.261 18.500 1.00 94.56 72 SER A N 1
ATOM 609 C CA . SER A 1 72 ? -8.176 3.481 19.161 1.00 94.56 72 SER A CA 1
ATOM 610 C C . SER A 1 72 ? -9.557 3.300 19.802 1.00 94.56 72 SER A C 1
ATOM 612 O O . SER A 1 72 ? -9.841 3.873 20.861 1.00 94.56 72 SER A O 1
ATOM 614 N N . ARG A 1 73 ? -10.449 2.531 19.163 1.00 95.38 73 ARG A N 1
ATOM 615 C CA . ARG A 1 73 ? -11.762 2.185 19.724 1.00 95.38 73 ARG A CA 1
ATOM 616 C C . ARG A 1 73 ? -11.601 1.294 20.955 1.00 95.38 73 ARG A C 1
ATOM 618 O O . ARG A 1 73 ? -12.260 1.553 21.964 1.00 95.38 73 ARG A O 1
ATOM 625 N N . ALA A 1 74 ? -10.753 0.270 20.871 1.00 94.31 74 ALA A N 1
ATOM 626 C CA . ALA A 1 74 ? -10.489 -0.660 21.962 1.00 94.31 74 ALA A CA 1
ATOM 627 C C . ALA A 1 74 ? -9.919 0.066 23.189 1.00 94.31 74 ALA A C 1
ATOM 629 O O . ALA A 1 74 ? -10.459 -0.094 24.283 1.00 94.31 74 ALA A O 1
ATOM 630 N N . ASP A 1 75 ? -8.941 0.952 22.994 1.00 93.94 75 ASP A N 1
ATOM 631 C CA . ASP A 1 75 ? -8.327 1.753 24.058 1.00 93.94 75 ASP A CA 1
ATOM 632 C C . ASP A 1 75 ? -9.345 2.641 24.785 1.00 93.94 75 ASP A C 1
ATOM 634 O O . ASP A 1 75 ? -9.389 2.687 26.016 1.00 93.94 75 ASP A O 1
ATOM 638 N N . ILE A 1 76 ? -10.203 3.352 24.040 1.00 92.69 76 ILE A N 1
ATOM 639 C CA . ILE A 1 76 ? -11.255 4.194 24.636 1.00 92.69 76 ILE A CA 1
ATOM 640 C C . ILE A 1 76 ? -12.248 3.338 25.427 1.00 92.69 76 ILE A C 1
ATOM 642 O O . ILE A 1 76 ? -12.700 3.751 26.499 1.00 92.69 76 ILE A O 1
ATOM 646 N N . ASN A 1 77 ? -12.615 2.173 24.893 1.00 92.19 77 ASN A N 1
ATOM 647 C CA . ASN A 1 77 ? -13.558 1.276 25.542 1.00 92.19 77 ASN A CA 1
ATOM 648 C C . ASN A 1 77 ? -12.974 0.699 26.840 1.00 92.19 77 ASN A C 1
ATOM 650 O O . ASN A 1 77 ? -13.642 0.724 27.869 1.00 92.19 77 ASN A O 1
ATOM 654 N N . ASP A 1 78 ? -11.710 0.276 26.825 1.00 92.56 78 ASP A N 1
ATOM 655 C CA . ASP A 1 78 ? -10.990 -0.212 28.004 1.00 92.56 78 ASP A CA 1
ATOM 656 C C . ASP A 1 78 ? -10.828 0.879 29.081 1.00 92.56 78 ASP A C 1
ATOM 658 O O . ASP A 1 78 ? -11.042 0.654 30.272 1.00 92.56 78 ASP A O 1
ATOM 662 N N . GLN A 1 79 ? -10.554 2.122 28.683 1.00 90.56 79 GLN A N 1
ATOM 663 C CA . GLN A 1 79 ? -10.543 3.244 29.628 1.00 90.56 79 GLN A CA 1
ATOM 664 C C . GLN A 1 79 ? -11.933 3.509 30.244 1.00 90.56 79 GLN A C 1
ATOM 666 O O . GLN A 1 79 ? -12.029 3.907 31.410 1.00 90.56 79 GLN A O 1
ATOM 671 N N . LEU A 1 80 ? -13.020 3.297 29.491 1.00 90.00 80 LEU A N 1
ATOM 672 C CA . LEU A 1 80 ? -14.390 3.426 30.002 1.00 90.00 80 LEU A CA 1
ATOM 673 C C . LEU A 1 80 ? -14.755 2.292 30.971 1.00 90.00 80 LEU A C 1
ATOM 675 O O . LEU A 1 80 ? -15.365 2.574 32.007 1.00 90.00 80 LEU A O 1
ATOM 679 N N . THR A 1 81 ? -14.380 1.042 30.674 1.00 88.50 81 THR A N 1
ATOM 680 C CA . THR A 1 81 ? -14.640 -0.120 31.546 1.00 88.50 81 THR A CA 1
ATOM 681 C C . THR A 1 81 ? -13.839 -0.045 32.843 1.00 88.50 81 THR A C 1
ATOM 683 O O . THR A 1 81 ? -14.380 -0.343 33.906 1.00 88.50 81 THR A O 1
ATOM 686 N N . LYS A 1 82 ? -12.602 0.468 32.795 1.00 88.31 82 LYS A N 1
ATOM 687 C CA . LYS A 1 82 ? -11.759 0.746 33.975 1.00 88.31 82 LYS A CA 1
ATOM 688 C C . LYS A 1 82 ? -12.299 1.860 34.886 1.00 88.31 82 LYS A C 1
ATOM 690 O O . LYS A 1 82 ? -11.714 2.143 35.929 1.00 88.31 82 LYS A O 1
ATOM 695 N N . GLY A 1 83 ? -13.426 2.487 34.538 1.00 79.44 83 GLY A N 1
ATOM 696 C CA . GLY A 1 83 ? -14.166 3.361 35.447 1.00 79.44 83 GLY A CA 1
ATOM 697 C C . GLY A 1 83 ? -13.582 4.765 35.604 1.00 79.44 83 GLY A C 1
ATOM 698 O O . GLY A 1 83 ? -13.793 5.399 36.641 1.00 79.44 83 GLY A O 1
ATOM 699 N N . VAL A 1 84 ? -12.879 5.287 34.589 1.00 76.31 84 VAL A N 1
ATOM 700 C CA . VAL A 1 84 ? -12.367 6.668 34.590 1.00 76.31 84 VAL A CA 1
ATOM 701 C C . VAL A 1 84 ? -13.536 7.655 34.758 1.00 76.31 84 VAL A C 1
ATOM 703 O O . VAL A 1 84 ? -14.350 7.868 33.860 1.00 76.31 84 VAL A O 1
ATOM 706 N N . ARG A 1 85 ? -13.648 8.260 35.952 1.00 65.62 85 ARG A N 1
ATOM 707 C CA . ARG A 1 85 ? -14.789 9.124 36.326 1.00 65.62 85 ARG A CA 1
ATOM 708 C C . ARG A 1 85 ? -14.745 10.505 35.666 1.00 65.62 85 ARG A C 1
ATOM 710 O O . ARG A 1 85 ? -15.791 11.090 35.390 1.00 65.62 85 ARG A O 1
ATOM 717 N N . LYS A 1 86 ? -13.551 11.043 35.400 1.00 76.69 86 LYS A N 1
ATOM 718 C CA . LYS A 1 86 ? -13.385 12.365 34.776 1.00 76.69 86 LYS A CA 1
ATOM 719 C C . LYS A 1 86 ? -13.494 12.250 33.257 1.00 76.69 86 LYS A C 1
ATOM 721 O O . LYS A 1 86 ? -12.774 11.485 32.636 1.00 76.69 86 LYS A O 1
ATOM 726 N N . GLY A 1 87 ? -14.376 13.043 32.647 1.00 80.00 87 GLY A N 1
ATOM 727 C CA . GLY A 1 87 ? -14.466 13.139 31.185 1.00 80.00 87 GLY A CA 1
ATOM 728 C C . GLY A 1 87 ? -15.218 12.001 30.484 1.00 80.00 87 GLY A C 1
ATOM 729 O O . GLY A 1 87 ? -15.234 11.989 29.253 1.00 80.00 87 GLY A O 1
ATOM 730 N N . LYS A 1 88 ? -15.905 11.115 31.225 1.00 85.06 88 LYS A N 1
ATOM 731 C CA . LYS A 1 88 ? -16.691 9.984 30.690 1.00 85.06 88 LYS A CA 1
ATOM 732 C C . LYS A 1 88 ? -17.565 10.373 29.494 1.00 85.06 88 LYS A C 1
ATOM 734 O O . LYS A 1 88 ? -17.479 9.744 28.449 1.00 85.06 88 LYS A O 1
ATOM 739 N N . GLY A 1 89 ? -18.313 11.476 29.604 1.00 86.69 89 GLY A N 1
ATOM 740 C CA . GLY A 1 89 ? -19.168 11.978 28.522 1.00 86.69 89 GLY A CA 1
ATOM 741 C C . GLY A 1 89 ? -18.414 12.311 27.223 1.00 86.69 89 GLY A C 1
ATOM 742 O O . GLY A 1 89 ? -18.915 12.032 26.133 1.00 86.69 89 GLY A O 1
ATOM 743 N N . LYS A 1 90 ? -17.197 12.870 27.319 1.00 89.19 90 LYS A N 1
ATOM 744 C CA . LYS A 1 90 ? -16.344 13.165 26.151 1.00 89.19 90 LYS A CA 1
ATOM 745 C C . LYS A 1 90 ? -15.827 11.873 25.513 1.00 89.19 90 LYS A C 1
ATOM 747 O O . LYS A 1 90 ? -15.826 11.760 24.290 1.00 89.19 90 LYS A O 1
ATOM 752 N N . MET A 1 91 ? -15.444 10.896 26.330 1.00 89.94 91 MET A N 1
ATOM 753 C CA . MET A 1 91 ? -14.978 9.592 25.857 1.00 89.94 91 MET A CA 1
ATOM 754 C C . MET A 1 91 ? -16.080 8.791 25.166 1.00 89.94 91 MET A C 1
ATOM 756 O O . MET A 1 91 ? -15.843 8.285 24.078 1.00 89.94 91 MET A O 1
ATOM 760 N N . THR A 1 92 ? -17.301 8.746 25.709 1.00 91.06 92 THR A N 1
ATOM 761 C CA . THR A 1 92 ? -18.438 8.089 25.034 1.00 91.06 92 THR A CA 1
ATOM 762 C C . THR A 1 92 ? -18.753 8.721 23.682 1.00 91.06 92 THR A C 1
ATOM 764 O O . THR A 1 92 ? -19.007 8.006 22.719 1.00 91.06 92 THR A O 1
ATOM 767 N N . LYS A 1 93 ? -18.667 10.055 23.562 1.00 93.81 93 LYS A N 1
ATOM 768 C CA . LYS A 1 93 ? -18.819 10.732 22.261 1.00 93.81 93 LYS A CA 1
ATOM 769 C C . LYS A 1 93 ? -17.708 10.342 21.283 1.00 93.81 93 LYS A C 1
ATOM 771 O O . LYS A 1 93 ? -17.976 10.156 20.099 1.00 93.81 93 LYS A O 1
ATOM 776 N N . LYS A 1 94 ? -16.468 10.211 21.769 1.00 93.62 94 LYS A N 1
ATOM 777 C CA . LYS A 1 94 ? -15.326 9.759 20.963 1.00 93.62 94 LYS A CA 1
ATOM 778 C C . LYS A 1 94 ? -15.489 8.298 20.524 1.00 93.62 94 LYS A C 1
ATOM 780 O O . LYS A 1 94 ? -15.246 8.004 19.361 1.00 93.62 94 LYS A O 1
ATOM 785 N N . LEU A 1 95 ? -15.990 7.426 21.399 1.00 94.44 95 LEU A N 1
ATOM 786 C CA . LEU A 1 95 ? -16.313 6.036 21.072 1.00 94.44 95 LEU A CA 1
ATOM 787 C C . LEU A 1 95 ? -17.371 5.951 19.962 1.00 94.44 95 LEU A C 1
ATOM 789 O O . LEU A 1 95 ? -17.127 5.329 18.935 1.00 94.44 95 LEU A O 1
ATOM 793 N N . GLN A 1 96 ? -18.489 6.670 20.107 1.00 94.88 96 GLN A N 1
ATOM 794 C CA . GLN A 1 96 ? -19.542 6.739 19.081 1.00 94.88 96 GLN A CA 1
ATOM 795 C C . GLN A 1 96 ? -19.048 7.320 17.750 1.00 94.88 96 GLN A C 1
ATOM 797 O O . GLN A 1 96 ? -19.592 7.022 16.687 1.00 94.88 96 GLN A O 1
ATOM 802 N N . ARG A 1 97 ? -18.052 8.212 17.786 1.00 95.56 97 ARG A N 1
ATOM 803 C CA . ARG A 1 97 ? -17.404 8.714 16.573 1.00 95.56 97 ARG A CA 1
ATOM 804 C C . ARG A 1 97 ? -16.628 7.593 15.882 1.00 95.56 97 ARG A C 1
ATOM 806 O O . ARG A 1 97 ? -16.853 7.388 14.698 1.00 95.56 97 ARG A O 1
ATOM 813 N N . PHE A 1 98 ? -15.788 6.858 16.609 1.00 94.19 98 PHE A N 1
ATOM 814 C CA . PHE A 1 98 ? -15.029 5.745 16.035 1.00 94.19 98 PHE A CA 1
ATOM 815 C C . PHE A 1 98 ? -15.920 4.614 15.522 1.00 94.19 98 PHE A C 1
ATOM 817 O O . PHE A 1 98 ? -15.643 4.066 14.464 1.00 94.19 98 PHE A O 1
ATOM 824 N N . GLU A 1 99 ? -17.021 4.298 16.206 1.00 93.88 99 GLU A N 1
ATOM 825 C CA . GLU A 1 99 ? -17.983 3.296 15.726 1.00 93.88 99 GLU A CA 1
ATOM 826 C C . GLU A 1 99 ? -18.648 3.709 14.412 1.00 93.88 99 GLU A C 1
ATOM 828 O O . GLU A 1 99 ? -18.786 2.886 13.510 1.00 93.88 99 GLU A O 1
ATOM 833 N N . ARG A 1 100 ? -18.999 4.993 14.269 1.00 95.00 100 ARG A N 1
ATOM 834 C CA . ARG A 1 100 ? -19.505 5.525 12.998 1.00 95.00 100 ARG A CA 1
ATOM 835 C C . ARG A 1 100 ? -18.442 5.499 11.911 1.00 95.00 100 ARG A C 1
ATOM 837 O O . ARG A 1 100 ? -18.735 5.036 10.818 1.00 95.00 100 ARG A O 1
ATOM 844 N N . GLU A 1 101 ? -17.228 5.957 12.214 1.00 94.12 101 GLU A N 1
ATOM 845 C CA . GLU A 1 101 ? -16.118 5.958 11.255 1.00 94.12 101 GLU A CA 1
ATOM 846 C C . GLU A 1 101 ? -15.797 4.544 10.764 1.00 94.12 101 GLU A C 1
ATOM 848 O O . GLU A 1 101 ? -15.644 4.368 9.560 1.00 94.12 101 GLU A O 1
ATOM 853 N N . LEU A 1 102 ? -15.789 3.542 11.653 1.00 93.69 102 LEU A N 1
ATOM 854 C CA . LEU A 1 102 ? -15.634 2.128 11.296 1.00 93.69 102 LEU A CA 1
ATOM 855 C C . LEU A 1 102 ? -16.796 1.610 10.445 1.00 93.69 102 LEU A C 1
ATOM 857 O O . LEU A 1 102 ? -16.560 0.934 9.449 1.00 93.69 102 LEU A O 1
ATOM 861 N N . ALA A 1 103 ? -18.042 1.942 10.797 1.00 92.62 103 ALA A N 1
ATOM 862 C CA . ALA A 1 103 ? -19.215 1.522 10.029 1.00 92.62 103 ALA A CA 1
ATOM 863 C C . ALA A 1 103 ? -19.231 2.108 8.607 1.00 92.62 103 ALA A C 1
ATOM 865 O O . ALA A 1 103 ? -19.706 1.466 7.675 1.00 92.62 103 ALA A O 1
ATOM 866 N N . THR A 1 104 ? -18.701 3.320 8.436 1.00 93.25 104 THR A N 1
ATOM 867 C CA . THR A 1 104 ? -18.587 3.995 7.135 1.00 93.25 104 THR A CA 1
ATOM 868 C C . THR A 1 104 ? -17.207 3.850 6.499 1.00 93.25 104 THR A C 1
ATOM 870 O O . THR A 1 104 ? -16.921 4.541 5.521 1.00 93.25 104 THR A O 1
ATOM 873 N N . PHE A 1 105 ? -16.322 3.022 7.063 1.00 92.50 105 PHE A N 1
ATOM 874 C CA . PHE A 1 105 ? -14.929 2.979 6.644 1.00 92.50 105 PHE A CA 1
ATOM 875 C C . PHE A 1 105 ? -14.823 2.465 5.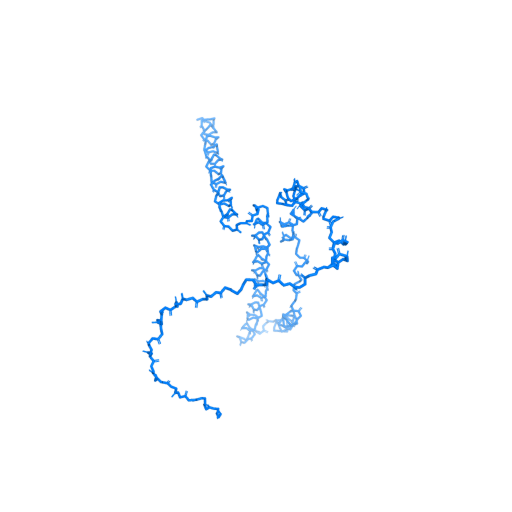211 1.00 92.50 105 PHE A C 1
ATOM 877 O O . PHE A 1 105 ? -15.036 1.288 4.922 1.00 92.50 105 PHE A O 1
ATOM 884 N N . ASN A 1 106 ? -14.475 3.369 4.304 1.00 89.94 106 ASN A N 1
ATOM 885 C CA . ASN A 1 106 ? -14.235 3.050 2.913 1.00 89.94 106 ASN A CA 1
ATOM 886 C C . ASN A 1 106 ? -13.137 3.969 2.381 1.00 89.94 106 ASN A C 1
ATOM 888 O O . ASN A 1 106 ? -13.278 5.191 2.386 1.00 89.94 106 ASN A O 1
ATOM 892 N N . ILE A 1 107 ? -12.039 3.371 1.929 1.00 86.19 107 ILE A N 1
ATOM 893 C CA . ILE A 1 107 ? -10.938 4.079 1.283 1.00 86.19 107 ILE A CA 1
ATOM 894 C C . ILE A 1 107 ? -10.941 3.646 -0.177 1.00 86.19 107 ILE A C 1
ATOM 896 O O . ILE A 1 107 ? -10.727 2.473 -0.478 1.00 86.19 107 ILE A O 1
ATOM 900 N N . ASP A 1 108 ? -11.173 4.593 -1.082 1.00 84.19 108 ASP A N 1
ATOM 901 C CA . ASP A 1 108 ? -11.131 4.324 -2.516 1.00 84.19 108 ASP A CA 1
ATOM 902 C C . ASP A 1 108 ? -9.683 4.144 -2.995 1.00 84.19 108 ASP A C 1
ATOM 904 O O . ASP A 1 108 ? -8.812 4.980 -2.736 1.00 84.19 108 ASP A O 1
ATOM 908 N N . TYR A 1 109 ? -9.443 3.077 -3.756 1.00 76.06 109 TYR A N 1
ATOM 909 C CA . TYR A 1 109 ? -8.159 2.771 -4.381 1.00 76.06 109 TYR A CA 1
ATOM 910 C C . TYR A 1 109 ? -7.650 3.917 -5.265 1.00 76.06 109 TYR A C 1
ATOM 912 O O . TYR A 1 109 ? -6.459 4.230 -5.255 1.00 76.06 109 TYR A O 1
ATOM 920 N N . TYR A 1 110 ? -8.545 4.570 -6.013 1.00 70.81 110 TYR A N 1
ATOM 921 C CA . TYR A 1 110 ? -8.169 5.628 -6.957 1.00 70.81 110 TYR A CA 1
ATOM 922 C C . TYR A 1 110 ? -7.995 7.000 -6.306 1.00 70.81 110 TYR A C 1
ATOM 924 O O . TYR A 1 110 ? -7.328 7.861 -6.884 1.00 70.81 110 TYR A O 1
ATOM 932 N N . SER A 1 111 ? -8.525 7.191 -5.097 1.00 72.06 111 SER A N 1
ATOM 933 C CA . SER A 1 111 ? -8.278 8.393 -4.297 1.00 72.06 111 SER A CA 1
ATOM 934 C C . SER A 1 111 ? -6.816 8.508 -3.841 1.00 72.06 111 SER A C 1
ATOM 936 O O . SER A 1 111 ? -6.329 9.608 -3.577 1.00 72.06 111 SER A O 1
ATOM 938 N N . GLN A 1 112 ? -6.074 7.393 -3.807 1.00 68.06 112 GLN A N 1
ATOM 939 C CA . GLN A 1 112 ? -4.659 7.388 -3.451 1.00 68.06 112 GLN A CA 1
ATOM 940 C C . GLN A 1 112 ? -3.766 7.652 -4.668 1.00 68.06 112 GLN A C 1
ATOM 942 O O . GLN A 1 112 ? -3.646 6.862 -5.603 1.00 68.06 112 GLN A O 1
ATOM 947 N N . TRP A 1 113 ? -3.083 8.795 -4.630 1.00 57.88 113 TRP A N 1
ATOM 948 C CA . TRP A 1 113 ? -2.284 9.327 -5.738 1.00 57.88 113 TRP A CA 1
ATOM 949 C C . TRP A 1 113 ? -0.963 8.574 -5.996 1.00 57.88 113 TRP A C 1
ATOM 951 O O . TRP A 1 113 ? -0.462 8.545 -7.123 1.00 57.88 113 TRP A O 1
ATOM 961 N N . PHE A 1 114 ? -0.376 7.963 -4.962 1.00 60.81 114 PHE A N 1
ATOM 962 C CA . PHE A 1 114 ? 0.963 7.358 -5.021 1.00 60.81 114 PHE A CA 1
ATOM 963 C C . PHE A 1 114 ? 1.038 5.986 -5.724 1.00 60.81 114 PHE A C 1
ATOM 965 O O . PHE A 1 114 ? 1.975 5.796 -6.507 1.00 60.81 114 PHE A O 1
ATOM 972 N N . PRO A 1 115 ? 0.086 5.046 -5.545 1.00 58.97 115 PRO A N 1
ATOM 973 C CA . PRO A 1 115 ? 0.122 3.753 -6.233 1.00 58.97 115 PRO A CA 1
ATOM 974 C C . PRO A 1 115 ? -0.087 3.894 -7.750 1.00 58.97 115 PRO A C 1
ATOM 976 O O . PRO A 1 115 ? 0.588 3.268 -8.560 1.00 58.97 115 PRO A O 1
ATOM 979 N N . VAL A 1 116 ? -0.985 4.780 -8.182 1.00 56.34 116 VAL A N 1
ATOM 980 C CA . VAL A 1 116 ? -1.436 4.826 -9.584 1.00 56.34 116 VAL A CA 1
ATOM 981 C C . VAL A 1 116 ? -0.358 5.342 -10.552 1.00 56.34 116 VAL A C 1
ATOM 983 O O . VAL A 1 116 ? -0.347 4.968 -11.728 1.00 56.34 116 VAL A O 1
ATOM 986 N N . LYS A 1 117 ? 0.579 6.181 -10.089 1.00 62.09 117 LYS A N 1
ATOM 987 C CA . LYS A 1 117 ? 1.615 6.773 -10.957 1.00 62.09 117 LYS A CA 1
ATOM 988 C C . LYS A 1 117 ? 2.691 5.785 -11.412 1.00 62.09 117 LYS A C 1
ATOM 990 O O . LYS A 1 117 ? 3.207 5.968 -12.514 1.00 62.09 117 LYS A O 1
ATOM 995 N N . LYS A 1 118 ? 3.037 4.771 -10.606 1.00 61.72 118 LYS A N 1
ATOM 996 C CA . LYS A 1 118 ? 4.171 3.869 -10.897 1.00 61.72 118 LYS A CA 1
ATOM 997 C C . LYS A 1 118 ? 3.940 3.067 -12.185 1.00 61.72 118 LYS A C 1
ATOM 999 O O . LYS A 1 118 ? 4.757 3.140 -13.095 1.00 61.72 118 LYS A O 1
ATOM 1004 N N . TYR A 1 119 ? 2.783 2.417 -12.326 1.00 65.00 119 TYR A N 1
ATOM 1005 C CA . TYR A 1 119 ? 2.487 1.582 -13.500 1.00 65.00 119 TYR A CA 1
ATOM 1006 C C . TYR A 1 119 ? 1.807 2.334 -14.660 1.00 65.00 119 TYR A C 1
ATOM 1008 O O . TYR A 1 119 ? 1.776 1.821 -15.780 1.00 65.00 119 TYR A O 1
ATOM 1016 N N . ARG A 1 120 ? 1.290 3.560 -14.451 1.00 60.19 120 ARG A N 1
ATOM 1017 C CA . ARG A 1 120 ? 0.717 4.380 -15.544 1.00 60.19 120 ARG A CA 1
ATOM 1018 C C . ARG A 1 120 ? 1.726 4.712 -16.644 1.00 60.19 120 ARG A C 1
ATOM 1020 O O . ARG A 1 120 ? 1.291 4.975 -17.760 1.00 60.19 120 ARG A O 1
ATOM 1027 N N . ARG A 1 121 ? 3.031 4.679 -16.347 1.00 63.56 121 ARG A N 1
ATOM 1028 C CA . ARG A 1 121 ? 4.114 4.935 -17.313 1.00 63.56 121 ARG A CA 1
ATOM 1029 C C . ARG A 1 121 ? 4.036 4.029 -18.542 1.00 63.56 121 ARG A C 1
ATOM 1031 O O . ARG A 1 121 ? 4.315 4.478 -19.640 1.00 63.56 121 ARG A O 1
ATOM 1038 N N . TYR A 1 122 ? 3.551 2.802 -18.373 1.00 62.09 122 TYR A N 1
ATOM 1039 C CA . TYR A 1 122 ? 3.455 1.826 -19.461 1.00 62.09 122 TYR A CA 1
ATOM 1040 C C . TYR A 1 122 ? 2.107 1.865 -20.201 1.00 62.09 122 TYR A C 1
ATOM 1042 O O . TYR A 1 122 ? 1.873 1.078 -21.118 1.00 62.09 122 TYR A O 1
ATOM 1050 N N . LYS A 1 123 ? 1.176 2.749 -19.808 1.00 57.47 123 LYS A N 1
ATOM 1051 C CA . LYS A 1 123 ? -0.154 2.841 -20.423 1.00 57.47 123 LYS A CA 1
ATOM 1052 C C . LYS A 1 123 ? -0.067 3.689 -21.698 1.00 57.47 123 LYS A C 1
ATOM 1054 O O . LYS A 1 123 ? -0.096 4.911 -21.628 1.00 57.47 123 LYS A O 1
ATOM 1059 N N . GLY A 1 124 ? 0.015 3.032 -22.856 1.00 59.00 124 GLY A N 1
ATOM 1060 C CA . GLY A 1 124 ? 0.072 3.684 -24.176 1.00 59.00 124 GLY A CA 1
ATOM 1061 C C . GLY A 1 124 ? 1.402 3.505 -24.909 1.00 59.00 124 GLY A C 1
ATOM 1062 O O . GLY A 1 124 ? 1.464 3.712 -26.120 1.00 59.00 124 GLY A O 1
ATOM 1063 N N . GLU A 1 125 ? 2.442 3.031 -24.224 1.00 59.59 125 GLU A N 1
ATOM 1064 C CA . GLU A 1 125 ? 3.646 2.556 -24.893 1.00 59.59 125 GLU A CA 1
ATOM 1065 C C . GLU A 1 125 ? 3.314 1.246 -25.613 1.00 59.59 125 GLU A C 1
ATOM 1067 O O . GLU A 1 125 ? 2.991 0.227 -25.001 1.00 59.59 125 GLU A O 1
ATOM 1072 N N . THR A 1 126 ? 3.334 1.283 -26.945 1.00 54.41 126 THR A N 1
ATOM 1073 C CA . THR A 1 126 ? 3.211 0.069 -27.758 1.00 54.41 126 THR A CA 1
ATOM 1074 C C . THR A 1 126 ? 4.396 -0.820 -27.390 1.00 54.41 126 THR A C 1
ATOM 1076 O O . THR A 1 126 ? 5.535 -0.411 -27.626 1.00 54.41 126 THR A O 1
ATOM 1079 N N . SER A 1 127 ? 4.144 -1.980 -26.772 1.00 60.94 127 SER A N 1
ATOM 1080 C CA . SER A 1 127 ? 5.213 -2.904 -26.378 1.00 60.94 127 SER A CA 1
ATOM 1081 C C . SER A 1 127 ? 6.100 -3.215 -27.580 1.00 60.94 127 SER A C 1
ATOM 1083 O O . SER A 1 127 ? 5.632 -3.206 -28.723 1.00 60.94 127 SER A O 1
ATOM 1085 N N . ASP A 1 128 ? 7.378 -3.496 -27.343 1.00 62.91 128 ASP A N 1
ATOM 1086 C CA . ASP A 1 128 ? 8.284 -3.825 -28.443 1.00 62.91 128 ASP A CA 1
ATOM 1087 C C . ASP A 1 128 ? 7.787 -5.049 -29.231 1.00 62.91 128 ASP A C 1
ATOM 1089 O O . ASP A 1 128 ? 7.855 -5.032 -30.455 1.00 62.91 128 ASP A O 1
ATOM 1093 N N . ASP A 1 129 ? 7.104 -5.998 -28.575 1.00 62.44 129 ASP A N 1
ATOM 1094 C CA . ASP A 1 129 ? 6.402 -7.114 -29.230 1.00 62.44 129 ASP A CA 1
ATOM 1095 C C . ASP A 1 129 ? 5.348 -6.636 -30.248 1.00 62.44 129 ASP A C 1
ATOM 1097 O O . ASP A 1 129 ? 5.218 -7.191 -31.338 1.00 62.44 129 ASP A O 1
ATOM 1101 N N . ALA A 1 130 ? 4.582 -5.589 -29.919 1.00 63.09 130 ALA A N 1
ATOM 1102 C CA . ALA A 1 130 ? 3.586 -5.011 -30.817 1.00 63.09 130 ALA A CA 1
ATOM 1103 C C . ALA A 1 130 ? 4.239 -4.206 -31.954 1.00 63.09 130 ALA A C 1
ATOM 1105 O O . ALA A 1 130 ? 3.710 -4.177 -33.068 1.00 63.09 130 ALA A O 1
ATOM 1106 N N . LYS A 1 131 ? 5.409 -3.595 -31.720 1.00 67.62 131 LYS A N 1
ATOM 1107 C CA . LYS A 1 131 ? 6.224 -2.998 -32.793 1.00 67.62 131 LYS A CA 1
ATOM 1108 C C . LYS A 1 131 ? 6.812 -4.072 -33.713 1.00 67.62 131 LYS A C 1
ATOM 1110 O O . LYS A 1 131 ? 6.854 -3.872 -34.924 1.00 67.62 131 LYS A O 1
ATOM 1115 N N . GLU A 1 132 ? 7.224 -5.211 -33.169 1.00 68.50 132 GLU A N 1
ATOM 1116 C CA . GLU A 1 132 ? 7.768 -6.340 -33.924 1.00 68.50 132 GLU A CA 1
ATOM 1117 C C . GLU A 1 132 ? 6.678 -7.051 -34.739 1.00 68.50 132 GLU A C 1
ATOM 1119 O O . GLU A 1 132 ? 6.876 -7.341 -35.917 1.00 68.50 132 GLU A O 1
ATOM 1124 N N . LEU A 1 133 ? 5.477 -7.218 -34.176 1.00 66.75 133 LEU A N 1
ATOM 1125 C CA . LEU A 1 133 ? 4.284 -7.675 -34.897 1.00 66.75 133 LEU A CA 1
ATOM 1126 C C . LEU A 1 133 ? 3.920 -6.758 -36.070 1.00 66.75 133 LEU A C 1
ATOM 1128 O O . LEU A 1 133 ? 3.593 -7.267 -37.138 1.00 66.75 133 LEU A O 1
ATOM 1132 N N . LYS A 1 134 ? 4.033 -5.430 -35.918 1.00 68.06 134 LYS A N 1
ATOM 1133 C CA . LYS A 1 134 ? 3.838 -4.478 -37.031 1.00 68.06 134 LYS A CA 1
ATOM 1134 C C . LYS A 1 134 ? 4.865 -4.648 -38.155 1.00 68.06 134 LYS A C 1
ATOM 1136 O O . LYS A 1 134 ? 4.568 -4.305 -39.293 1.00 68.06 134 LYS A O 1
ATOM 1141 N N . ARG A 1 135 ? 6.063 -5.155 -37.845 1.00 69.25 135 ARG A N 1
ATOM 1142 C CA . ARG A 1 135 ? 7.130 -5.423 -38.825 1.00 69.25 135 ARG A CA 1
ATOM 1143 C C . ARG A 1 135 ? 7.032 -6.807 -39.459 1.00 69.25 135 ARG A C 1
ATOM 1145 O O . ARG A 1 135 ? 7.706 -7.050 -40.457 1.00 69.25 135 ARG A O 1
ATOM 1152 N N . ARG A 1 136 ? 6.221 -7.720 -38.911 1.00 73.81 136 ARG A N 1
ATOM 1153 C CA . ARG A 1 136 ? 6.003 -9.024 -39.542 1.00 73.81 136 ARG A CA 1
ATOM 1154 C C . ARG A 1 136 ? 5.297 -8.805 -40.884 1.00 73.81 136 ARG A C 1
ATOM 1156 O O . ARG A 1 136 ? 4.244 -8.166 -40.902 1.00 73.81 136 ARG A O 1
ATOM 1163 N N . PRO A 1 137 ? 5.832 -9.345 -41.995 1.00 74.88 137 PRO A N 1
ATOM 1164 C CA . PRO A 1 137 ? 5.131 -9.339 -43.270 1.00 74.88 137 PRO A CA 1
ATOM 1165 C C . PRO A 1 137 ? 3.737 -9.930 -43.064 1.00 74.88 137 PRO A C 1
ATOM 1167 O O . PRO A 1 137 ? 3.612 -11.029 -42.513 1.00 74.88 137 PRO A O 1
ATOM 1170 N N . HIS A 1 138 ? 2.696 -9.191 -43.454 1.00 68.50 138 HIS A N 1
ATOM 1171 C CA . HIS A 1 138 ? 1.317 -9.657 -43.356 1.00 68.50 138 HIS A CA 1
ATOM 1172 C C . HIS A 1 138 ? 1.192 -10.956 -44.157 1.00 68.50 138 HIS A C 1
ATOM 1174 O O . HIS A 1 138 ? 1.189 -10.955 -45.388 1.00 68.50 138 HIS A O 1
ATOM 1180 N N . LYS A 1 139 ? 1.135 -12.096 -43.464 1.00 66.19 139 LYS A N 1
ATOM 1181 C CA . LYS A 1 139 ? 0.889 -13.372 -44.124 1.00 66.19 139 LYS A CA 1
ATOM 1182 C C . LYS A 1 139 ? -0.594 -13.415 -44.481 1.00 66.19 139 LYS A C 1
ATOM 1184 O O . LYS A 1 139 ? -1.410 -13.671 -43.603 1.00 66.19 139 LYS A O 1
ATOM 1189 N N . ARG A 1 140 ? -0.870 -13.249 -45.783 1.00 58.16 140 ARG A N 1
ATOM 1190 C CA . ARG A 1 140 ? -2.111 -13.544 -46.532 1.00 58.16 140 ARG A CA 1
ATOM 1191 C C . ARG A 1 140 ? -2.986 -12.333 -46.875 1.00 58.16 140 ARG A C 1
ATOM 1193 O O . ARG A 1 140 ? -3.932 -12.008 -46.172 1.00 58.16 140 ARG A O 1
ATOM 1200 N N . THR A 1 141 ? -2.781 -11.809 -48.078 1.00 55.25 141 THR A N 1
ATOM 1201 C CA . THR A 1 141 ? -3.890 -11.541 -49.001 1.00 55.25 141 THR A CA 1
ATOM 1202 C C . THR A 1 141 ? -4.113 -12.807 -49.835 1.00 55.25 141 THR A C 1
ATOM 1204 O O . THR A 1 141 ? -3.629 -12.938 -50.953 1.00 55.25 141 THR A O 1
ATOM 1207 N N . THR A 1 142 ? -4.798 -13.816 -49.290 1.00 55.22 142 THR A N 1
ATOM 1208 C CA . THR A 1 142 ? -5.310 -14.910 -50.134 1.00 55.22 142 THR A CA 1
ATOM 1209 C C . THR A 1 142 ? -6.544 -14.405 -50.869 1.00 55.22 142 THR A C 1
ATOM 1211 O O . THR A 1 142 ? -7.665 -14.617 -50.426 1.00 55.22 142 THR A O 1
ATOM 1214 N N . HIS A 1 143 ? -6.316 -13.724 -51.990 1.00 52.66 143 HIS A N 1
ATOM 1215 C CA . HIS A 1 143 ? -7.342 -13.297 -52.942 1.00 52.66 143 HIS A CA 1
ATOM 1216 C C . HIS A 1 143 ? -7.618 -14.370 -54.020 1.00 52.66 143 HIS A C 1
ATOM 1218 O O . HIS A 1 143 ? -7.956 -14.035 -55.147 1.00 52.66 143 HIS A O 1
ATOM 1224 N N . HIS A 1 144 ? -7.454 -15.664 -53.702 1.00 52.06 144 HIS A N 1
ATOM 1225 C CA . HIS A 1 144 ? -7.518 -16.753 -54.696 1.00 52.06 144 HIS A CA 1
ATOM 1226 C C . HIS A 1 144 ? -8.250 -18.020 -54.222 1.00 52.06 144 HIS A C 1
ATOM 1228 O O . HIS A 1 144 ? -7.880 -19.115 -54.627 1.00 52.06 144 HIS A O 1
ATOM 1234 N N . HIS A 1 145 ? -9.260 -17.922 -53.350 1.00 50.97 145 HIS A N 1
ATOM 1235 C CA . HIS A 1 145 ? -10.016 -19.118 -52.930 1.00 50.97 145 HIS A CA 1
ATOM 1236 C C . HIS A 1 145 ? -11.524 -19.040 -53.176 1.00 50.97 145 HIS A C 1
ATOM 1238 O O . HIS A 1 145 ? -12.318 -19.603 -52.426 1.00 50.97 145 HIS A O 1
ATOM 1244 N N . ILE A 1 146 ? -11.912 -18.358 -54.245 1.00 53.69 146 ILE A N 1
ATOM 1245 C CA . ILE A 1 146 ? -13.245 -18.450 -54.832 1.00 53.69 146 ILE A CA 1
ATOM 1246 C C . ILE A 1 146 ?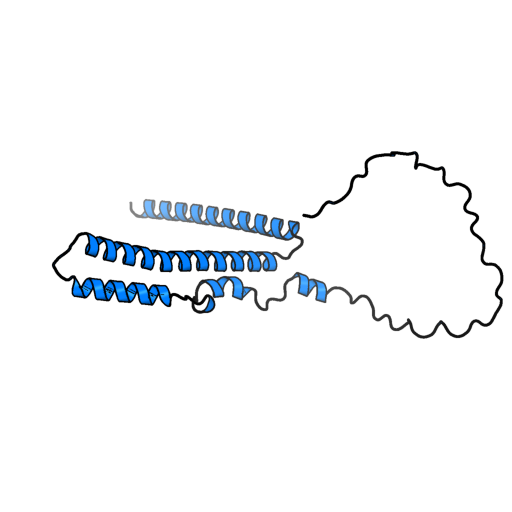 -12.972 -18.666 -56.327 1.00 53.69 146 ILE A C 1
ATOM 1248 O O . ILE A 1 146 ? -12.115 -17.976 -56.867 1.00 53.69 146 ILE A O 1
ATOM 1252 N N . ASP A 1 147 ? -13.610 -19.662 -56.940 1.00 50.56 147 ASP A N 1
ATOM 1253 C CA . ASP A 1 147 ? -13.556 -19.998 -58.380 1.00 50.56 147 ASP A CA 1
ATOM 1254 C C . ASP A 1 147 ? -12.578 -21.096 -58.850 1.00 50.56 147 ASP A C 1
ATOM 1256 O O . ASP A 1 147 ? -11.882 -20.938 -59.850 1.00 50.56 147 ASP A O 1
ATOM 1260 N N . SER A 1 148 ? -12.577 -22.283 -58.225 1.00 49.47 148 SER A N 1
ATOM 1261 C CA . SER A 1 148 ? -12.119 -23.499 -58.944 1.00 49.47 148 SER A CA 1
ATOM 1262 C C . SER A 1 148 ? -12.959 -24.767 -58.740 1.00 49.47 148 SER A C 1
ATOM 1264 O O . SER A 1 148 ? -12.533 -25.860 -59.105 1.00 49.47 148 SER A O 1
ATOM 1266 N N . HIS A 1 149 ? -14.173 -24.657 -58.190 1.00 51.09 149 HIS A N 1
ATOM 1267 C CA . HIS A 1 149 ? -15.036 -25.827 -57.942 1.00 51.09 149 HIS A CA 1
ATOM 1268 C C . HIS A 1 149 ? -16.197 -25.985 -58.934 1.00 51.09 149 HIS A C 1
ATOM 1270 O O . HIS A 1 149 ? -17.003 -26.897 -58.781 1.00 51.09 149 HIS A O 1
ATOM 1276 N N . LEU A 1 150 ? -16.285 -25.140 -59.962 1.00 53.81 150 LEU A N 1
ATOM 1277 C CA . LEU A 1 150 ? -17.214 -25.339 -61.071 1.00 53.81 150 LEU A CA 1
ATOM 1278 C C . LEU A 1 150 ? -16.414 -25.674 -62.326 1.00 53.81 150 LEU A C 1
ATOM 1280 O O . LEU A 1 150 ? -15.570 -24.887 -62.737 1.00 53.81 150 LEU A O 1
ATOM 1284 N N . ASN A 1 151 ? -16.740 -26.818 -62.930 1.00 51.19 151 ASN A N 1
ATOM 1285 C CA . ASN A 1 151 ? -16.226 -27.367 -64.193 1.00 51.19 151 ASN A CA 1
ATOM 1286 C C . ASN A 1 151 ? -15.081 -28.378 -64.069 1.00 51.19 151 ASN A C 1
ATOM 1288 O O . ASN A 1 151 ? -13.963 -28.094 -64.469 1.00 51.19 151 ASN A O 1
ATOM 1292 N N . HIS A 1 152 ? -15.410 -29.609 -63.666 1.00 46.44 152 HIS A N 1
ATOM 1293 C CA . HIS A 1 152 ? -14.922 -30.794 -64.382 1.00 46.44 152 HIS A CA 1
ATOM 1294 C C . HIS A 1 152 ? -16.016 -31.865 -64.417 1.00 46.44 152 HIS A C 1
ATOM 1296 O O . HIS A 1 152 ? -16.085 -32.782 -63.605 1.00 46.44 152 HIS A O 1
ATOM 1302 N N . ASP A 1 153 ? -16.889 -31.700 -65.403 1.00 53.16 153 ASP A N 1
ATOM 1303 C CA . ASP A 1 153 ? -17.585 -32.789 -66.069 1.00 53.16 153 ASP A CA 1
ATOM 1304 C C . ASP A 1 153 ? -16.524 -33.664 -66.762 1.00 53.16 153 ASP A C 1
ATOM 1306 O O . ASP A 1 153 ? -15.876 -33.190 -67.700 1.00 53.16 153 ASP A O 1
ATOM 1310 N N . LYS A 1 154 ? -16.241 -34.858 -66.208 1.00 47.81 154 LYS A N 1
ATOM 1311 C CA . LYS A 1 154 ? -15.705 -36.066 -66.881 1.00 47.81 154 LYS A CA 1
ATOM 1312 C C . LYS A 1 154 ? -15.312 -37.164 -65.877 1.00 47.81 154 LYS A C 1
ATOM 1314 O O . LYS A 1 154 ? -14.453 -36.967 -65.027 1.00 47.81 154 LYS A O 1
ATOM 1319 N N . SER A 1 155 ? -15.886 -38.351 -66.095 1.00 43.00 155 SER A N 1
ATOM 1320 C CA . SER A 1 155 ? -15.380 -39.680 -65.711 1.00 43.00 155 SER A CA 1
ATOM 1321 C C . SER A 1 155 ? -15.156 -39.956 -64.214 1.00 43.00 155 SER A C 1
ATOM 1323 O O . SER A 1 155 ? -14.039 -39.885 -63.701 1.00 43.00 155 SER A O 1
ATOM 1325 N N . ARG A 1 156 ? -16.212 -40.428 -63.537 1.00 52.12 156 ARG A N 1
ATOM 1326 C CA . ARG A 1 156 ? -16.068 -41.342 -62.394 1.00 52.12 156 ARG A CA 1
ATOM 1327 C C . ARG A 1 156 ? -15.453 -42.638 -62.918 1.00 52.12 156 ARG A C 1
ATOM 1329 O O . ARG A 1 156 ? -16.146 -43.321 -63.651 1.00 52.12 156 ARG A O 1
ATOM 1336 N N . ASP A 1 157 ? -14.196 -42.927 -62.587 1.00 49.12 157 ASP A N 1
ATOM 1337 C CA . ASP A 1 157 ? -13.712 -44.288 -62.308 1.00 49.12 157 ASP A CA 1
ATOM 1338 C C . ASP A 1 157 ? -12.239 -44.287 -61.868 1.00 49.12 157 ASP A C 1
ATOM 1340 O O . ASP A 1 157 ? -11.415 -43.510 -62.348 1.00 49.12 157 ASP A O 1
ATOM 1344 N N . SER A 1 158 ? -11.918 -45.199 -60.943 1.00 53.53 158 SER A N 1
ATOM 1345 C CA . SER A 1 158 ? -10.616 -45.435 -60.286 1.00 53.53 158 SER A CA 1
ATOM 1346 C C . SER A 1 158 ? -10.294 -44.637 -59.006 1.00 53.53 158 SER A C 1
ATOM 1348 O O . SER A 1 158 ? -9.214 -44.073 -58.826 1.00 53.53 158 SER A O 1
ATOM 1350 N N . ILE A 1 159 ? -11.179 -44.720 -58.006 1.00 52.31 159 ILE A N 1
ATOM 1351 C CA . ILE A 1 159 ? -10.716 -44.625 -56.612 1.00 52.31 159 ILE A CA 1
ATOM 1352 C C . ILE A 1 159 ? -9.849 -45.864 -56.354 1.00 52.31 159 ILE A C 1
ATOM 1354 O O . ILE A 1 159 ? -10.341 -46.991 -56.336 1.00 52.31 159 ILE A O 1
ATOM 1358 N N . LYS A 1 160 ? -8.538 -45.673 -56.186 1.00 58.69 160 LYS A N 1
ATOM 1359 C CA . LYS A 1 160 ? -7.634 -46.745 -55.756 1.00 58.69 160 LYS A CA 1
ATOM 1360 C C . LYS A 1 160 ? -8.000 -47.126 -54.320 1.00 58.69 160 LYS A C 1
ATOM 1362 O O . LYS A 1 160 ? -7.713 -46.379 -53.388 1.00 58.69 160 LYS A O 1
ATOM 1367 N N . HIS A 1 161 ? -8.639 -48.279 -54.139 1.00 50.28 161 HIS A N 1
ATOM 1368 C CA . HIS A 1 161 ? -8.851 -48.866 -52.820 1.00 50.28 161 HIS A CA 1
ATOM 1369 C C . HIS A 1 161 ? -7.491 -49.169 -52.178 1.00 50.28 161 HIS A C 1
ATOM 1371 O O . HIS A 1 161 ? -6.742 -50.022 -52.658 1.00 50.28 161 HIS A O 1
ATOM 1377 N N . ILE A 1 162 ? -7.162 -48.468 -51.092 1.00 56.00 162 ILE A N 1
ATOM 1378 C CA . ILE A 1 162 ? -6.017 -48.809 -50.246 1.00 56.00 162 ILE A CA 1
ATOM 1379 C C . ILE A 1 162 ? -6.385 -50.097 -49.506 1.00 56.00 162 ILE A C 1
ATOM 1381 O O . ILE A 1 162 ? -7.264 -50.108 -48.647 1.00 56.00 162 ILE A O 1
ATOM 1385 N N . LYS A 1 163 ? -5.730 -51.201 -49.868 1.00 48.34 163 LYS A N 1
ATOM 1386 C CA . LYS A 1 163 ? -5.832 -52.481 -49.163 1.00 48.34 163 LYS A CA 1
ATOM 1387 C C . LYS A 1 163 ? -4.984 -52.369 -47.893 1.00 48.34 163 LYS A C 1
ATOM 1389 O O . LYS A 1 163 ? -3.760 -52.423 -47.965 1.00 48.34 163 LYS A O 1
ATOM 1394 N N . ILE A 1 164 ? -5.620 -52.157 -46.743 1.00 54.34 164 ILE A N 1
ATOM 1395 C CA . ILE A 1 164 ? -4.940 -52.206 -45.442 1.00 54.34 164 ILE A CA 1
ATOM 1396 C C . ILE A 1 164 ? -4.688 -53.682 -45.128 1.00 54.34 164 ILE A C 1
ATOM 1398 O O . ILE A 1 164 ? -5.572 -54.388 -44.651 1.00 54.34 164 ILE A O 1
ATOM 1402 N N . THR A 1 165 ? -3.496 -54.173 -45.447 1.00 47.47 165 THR A N 1
ATOM 1403 C CA . THR A 1 165 ? -3.014 -55.466 -44.962 1.00 47.47 165 THR A CA 1
ATOM 1404 C C . THR A 1 165 ? -2.239 -55.261 -43.666 1.00 47.47 165 THR A C 1
ATOM 1406 O O . THR A 1 165 ? -1.155 -54.688 -43.683 1.00 47.47 165 THR A O 1
ATOM 1409 N N . HIS A 1 166 ? -2.801 -55.814 -42.589 1.00 45.53 166 HIS A N 1
ATOM 1410 C CA . HIS A 1 166 ? -2.135 -56.209 -41.346 1.00 45.53 166 HIS A CA 1
ATOM 1411 C C . HIS A 1 166 ? -1.745 -55.090 -40.356 1.00 45.53 166 HIS A C 1
ATOM 1413 O O . HIS A 1 166 ? -0.672 -54.500 -40.430 1.00 45.53 166 HIS A O 1
ATOM 1419 N N . LEU A 1 167 ? -2.594 -54.887 -39.345 1.00 54.62 167 LEU A N 1
ATOM 1420 C CA . LEU A 1 167 ? -2.209 -54.347 -38.038 1.00 54.62 167 LEU A CA 1
ATOM 1421 C C . LEU A 1 167 ? -2.157 -55.540 -37.069 1.00 54.62 167 LEU A C 1
ATOM 1423 O O . LEU A 1 167 ? -3.176 -56.214 -36.942 1.00 54.62 167 LEU A O 1
ATOM 1427 N N . PRO A 1 168 ? -1.019 -55.873 -36.433 1.00 54.22 168 PRO A N 1
ATOM 1428 C CA . PRO A 1 168 ? -1.018 -56.874 -35.377 1.00 54.22 168 PRO A CA 1
ATOM 1429 C C . PRO A 1 168 ? -1.613 -56.283 -34.092 1.00 54.22 168 PRO A C 1
ATOM 1431 O O . PRO A 1 168 ? -1.193 -55.221 -33.628 1.00 54.22 168 PRO A O 1
ATOM 1434 N N . ASP A 1 169 ? -2.596 -56.999 -33.548 1.00 46.44 169 ASP A N 1
ATOM 1435 C CA . ASP A 1 169 ? -3.278 -56.736 -32.285 1.00 46.44 169 ASP A CA 1
ATOM 1436 C C . ASP A 1 169 ? -2.290 -56.592 -31.118 1.00 46.44 169 ASP A C 1
ATOM 1438 O O . ASP A 1 169 ? -1.612 -57.541 -30.727 1.00 46.44 169 ASP A O 1
ATOM 1442 N N . LEU A 1 170 ? -2.256 -55.405 -30.511 1.00 45.72 170 LEU A N 1
ATOM 1443 C CA . LEU A 1 170 ? -1.658 -55.167 -29.195 1.00 45.72 170 LEU A CA 1
ATOM 1444 C C . LEU A 1 170 ? -2.702 -54.564 -28.251 1.00 45.72 170 LEU A C 1
ATOM 1446 O O . LEU A 1 170 ? -2.484 -53.531 -27.631 1.00 45.72 170 LEU A O 1
ATOM 1450 N N . PHE A 1 171 ? -3.854 -55.222 -28.141 1.00 42.25 171 PHE A N 1
ATOM 1451 C CA . PHE A 1 171 ? -4.750 -55.050 -27.000 1.00 42.25 171 PHE A CA 1
ATOM 1452 C C . PHE A 1 171 ? -5.161 -56.425 -26.487 1.00 42.25 171 PHE A C 1
ATOM 1454 O O . PHE A 1 171 ? -6.253 -56.919 -26.745 1.00 42.25 171 PHE A O 1
ATOM 1461 N N . VAL A 1 172 ? -4.240 -57.048 -25.752 1.00 45.84 172 VAL A N 1
ATOM 1462 C CA . VAL A 1 172 ? -4.561 -58.146 -24.845 1.00 45.84 172 VAL A CA 1
ATOM 1463 C C . VAL A 1 172 ? -4.780 -57.542 -23.459 1.00 45.84 172 VAL A C 1
ATOM 1465 O O . VAL A 1 172 ? -3.846 -57.079 -22.816 1.00 45.84 172 VAL A O 1
ATOM 1468 N N . ASN A 1 173 ? -6.055 -57.524 -23.076 1.00 44.34 173 ASN A N 1
ATOM 1469 C CA . ASN A 1 173 ? -6.622 -57.775 -21.752 1.00 44.34 173 ASN A CA 1
ATOM 1470 C C . ASN A 1 173 ? -5.901 -57.226 -20.510 1.00 44.34 173 ASN A C 1
ATOM 1472 O O . ASN A 1 173 ? -4.952 -57.830 -20.020 1.00 44.34 173 ASN A O 1
ATOM 1476 N N . SER A 1 174 ? -6.542 -56.243 -19.873 1.00 45.62 174 SER A N 1
ATOM 1477 C CA . SER A 1 174 ? -6.699 -56.246 -18.414 1.00 45.62 174 SER A CA 1
ATOM 1478 C C . SER A 1 174 ? -8.169 -56.018 -18.091 1.00 45.62 174 SER A C 1
ATOM 1480 O O . SER A 1 174 ? -8.709 -54.926 -18.256 1.00 45.62 174 SER A O 1
ATOM 1482 N N . ASN A 1 175 ? -8.803 -57.121 -17.716 1.00 44.88 175 ASN A N 1
ATOM 1483 C CA . ASN A 1 175 ? -10.153 -57.221 -17.199 1.00 44.88 175 ASN A CA 1
ATOM 1484 C C . ASN A 1 175 ? -10.196 -56.697 -15.748 1.00 44.88 175 ASN A C 1
ATOM 1486 O O . ASN A 1 175 ? -9.173 -56.677 -15.070 1.00 44.88 175 ASN A O 1
ATOM 1490 N N . GLU A 1 176 ? -11.415 -56.399 -15.292 1.00 46.09 176 GLU A N 1
ATOM 1491 C CA . GLU A 1 176 ? -11.875 -56.394 -13.890 1.00 46.09 176 GLU A CA 1
ATOM 1492 C C . GLU A 1 176 ? -11.715 -55.120 -13.042 1.00 46.09 176 GLU A C 1
ATOM 1494 O O . GLU A 1 176 ? -10.622 -54.661 -12.728 1.00 46.09 176 GLU A O 1
ATOM 1499 N N . GLY A 1 177 ? -12.867 -54.609 -12.574 1.00 43.22 177 GLY A N 1
ATOM 1500 C CA . GLY A 1 177 ? -12.920 -53.775 -11.371 1.00 43.22 177 GLY A CA 1
ATOM 1501 C C . GLY A 1 177 ? -13.945 -52.641 -11.325 1.00 43.22 177 GLY A C 1
ATOM 1502 O O . GLY A 1 177 ? -13.655 -51.610 -10.730 1.00 43.22 177 GLY A O 1
ATOM 1503 N N . GLY A 1 178 ? -15.122 -52.774 -11.942 1.00 43.78 178 GLY A N 1
ATOM 1504 C CA . GLY A 1 178 ? -16.215 -51.821 -11.7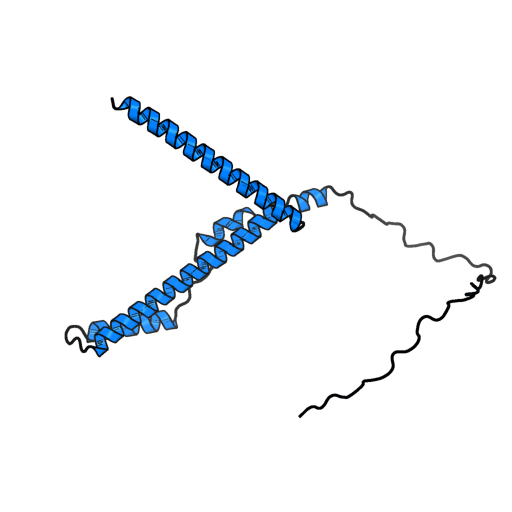25 1.00 43.78 178 GLY A CA 1
ATOM 1505 C C . GLY A 1 178 ? -16.849 -51.970 -10.337 1.00 43.78 178 GLY A C 1
ATOM 1506 O O . GLY A 1 178 ? -17.134 -53.087 -9.924 1.00 43.78 178 GLY A O 1
ATOM 1507 N N . MET A 1 179 ? -17.151 -50.854 -9.666 1.00 50.97 179 MET A N 1
ATOM 1508 C CA . MET A 1 179 ? -18.339 -50.729 -8.810 1.00 50.97 179 MET A CA 1
ATOM 1509 C C . MET A 1 179 ? -18.832 -49.270 -8.729 1.00 50.97 179 MET A C 1
ATOM 1511 O O . MET A 1 179 ? -18.060 -48.344 -8.991 1.00 50.97 179 MET A O 1
ATOM 1515 N N . PRO A 1 180 ? -20.137 -49.070 -8.456 1.00 53.91 180 PRO A N 1
ATOM 1516 C CA . PRO A 1 180 ? -20.895 -47.906 -8.884 1.00 53.91 180 PRO A CA 1
ATOM 1517 C C . PRO A 1 180 ? -21.085 -46.843 -7.795 1.00 53.91 180 PRO A C 1
ATOM 1519 O O . PRO A 1 180 ? -20.887 -47.060 -6.602 1.00 53.91 180 PRO A O 1
ATOM 1522 N N . SER A 1 181 ? -21.534 -45.686 -8.274 1.00 47.25 181 SER A N 1
ATOM 1523 C CA . SER A 1 181 ? -22.017 -44.534 -7.521 1.00 47.25 181 SER A CA 1
ATOM 1524 C C . SER A 1 181 ? -23.185 -44.889 -6.591 1.00 47.25 181 SER A C 1
ATOM 1526 O O . SER A 1 181 ? -24.153 -45.513 -7.024 1.00 47.25 181 SER A O 1
ATOM 1528 N N . SER A 1 182 ? -23.127 -44.425 -5.339 1.00 51.03 182 SER A N 1
ATOM 1529 C CA . SER A 1 182 ? -24.302 -44.291 -4.477 1.00 51.03 182 SER A CA 1
ATOM 1530 C C . SER A 1 182 ? -24.367 -42.881 -3.898 1.00 51.03 182 SER A C 1
ATOM 1532 O O . SER A 1 182 ? -23.515 -42.467 -3.113 1.00 51.03 182 SER A O 1
ATOM 1534 N N . SER A 1 183 ? -25.403 -42.163 -4.304 1.00 45.75 183 SER A N 1
ATOM 1535 C CA . SER A 1 183 ? -25.939 -40.959 -3.685 1.00 45.75 183 SER A CA 1
ATOM 1536 C C . SER A 1 183 ? -26.831 -41.324 -2.494 1.00 45.75 183 SER A C 1
ATOM 1538 O O . SER A 1 183 ? -27.737 -42.143 -2.671 1.00 45.75 183 SER A O 1
ATOM 1540 N N . HIS A 1 184 ? -26.632 -40.670 -1.350 1.00 42.72 184 HIS A N 1
ATOM 1541 C CA . HIS A 1 184 ? -27.654 -40.335 -0.350 1.00 42.72 184 HIS A CA 1
ATOM 1542 C C . HIS A 1 184 ? -27.307 -38.969 0.243 1.00 42.72 184 HIS A C 1
ATOM 1544 O O . HIS A 1 184 ? -26.102 -38.744 0.498 1.00 42.72 184 HIS A O 1
#

Radius of gyration: 36.5 Å; chains: 1; bounding box: 71×77×103 Å

Sequence (184 aa):
EPWIEAVRDLRLNALRENAAKEAADKIARQHREKARLWNTSENRLHHRVDKVHCLTDFQYHYHRSINELIDSRADINDQLTKGVRKGKGKMTKKLQRFERELATFNIDYYSQWFPVKKYRRYKGETSDDAKELKRRPHKRTTHHHIDSHLNHDKSRDSIKHIKITHLPDLFVNSNEGGMPSSSH